Protein AF-A0A973MJ82-F1 (afdb_monomer)

Structure (mmCIF, N/CA/C/O backbone):
data_AF-A0A973MJ82-F1
#
_entry.id   AF-A0A973MJ82-F1
#
loop_
_atom_site.group_PDB
_atom_site.id
_atom_site.type_symbol
_atom_site.label_atom_id
_atom_site.label_alt_id
_atom_site.label_comp_id
_atom_site.label_asym_id
_atom_site.label_entity_id
_atom_site.label_seq_id
_atom_site.pdbx_PDB_ins_code
_atom_site.Cartn_x
_atom_site.Cartn_y
_atom_site.Cartn_z
_atom_site.occupancy
_atom_site.B_iso_or_equiv
_atom_site.auth_seq_id
_atom_site.auth_comp_id
_atom_site.auth_asym_id
_atom_site.auth_atom_id
_atom_site.pdbx_PDB_model_num
ATOM 1 N N . MET A 1 1 ? -17.557 -21.879 34.504 1.00 38.25 1 MET A N 1
ATOM 2 C CA . MET A 1 1 ? -16.579 -20.953 35.116 1.00 38.25 1 MET A CA 1
ATOM 3 C C . MET A 1 1 ? -15.677 -20.442 34.002 1.00 38.25 1 MET A C 1
ATOM 5 O O . MET A 1 1 ? -14.733 -21.124 33.628 1.00 38.25 1 MET A O 1
ATOM 9 N N . SER A 1 2 ? -16.032 -19.318 33.386 1.00 43.62 2 SER A N 1
ATOM 10 C CA . SER A 1 2 ? -15.258 -18.693 32.308 1.00 43.62 2 SER A CA 1
ATOM 11 C C . SER A 1 2 ? -14.085 -17.940 32.933 1.00 43.62 2 SER A C 1
ATOM 13 O O . SER A 1 2 ? -14.294 -17.067 33.772 1.00 43.62 2 SER A O 1
ATOM 15 N N . ARG A 1 3 ? -12.850 -18.292 32.564 1.00 49.34 3 ARG A N 1
ATOM 16 C CA . ARG A 1 3 ? -11.668 -17.509 32.937 1.00 49.34 3 ARG A CA 1
ATOM 17 C C . ARG A 1 3 ? -11.702 -16.217 32.121 1.00 49.34 3 ARG A C 1
ATOM 19 O O . ARG A 1 3 ? -11.532 -16.263 30.906 1.00 49.34 3 ARG A O 1
ATOM 26 N N . ALA A 1 4 ? -12.000 -15.099 32.776 1.00 56.56 4 ALA A N 1
ATOM 27 C CA . ALA A 1 4 ? -11.876 -13.775 32.185 1.00 56.56 4 ALA A CA 1
ATOM 28 C C . ALA A 1 4 ? -10.391 -13.524 31.903 1.00 56.56 4 ALA A C 1
ATOM 30 O O . ALA A 1 4 ? -9.569 -13.560 32.818 1.00 56.56 4 ALA A O 1
ATOM 31 N N . TRP A 1 5 ? -10.047 -13.338 30.634 1.00 47.75 5 TRP A N 1
ATOM 32 C CA . TRP A 1 5 ? -8.702 -12.946 30.242 1.00 47.75 5 TRP A CA 1
ATOM 33 C C . TRP A 1 5 ? -8.498 -11.496 30.678 1.00 47.75 5 TRP A C 1
ATOM 35 O O . TRP A 1 5 ? -9.266 -10.617 30.289 1.00 47.75 5 TRP A O 1
ATOM 45 N N . ARG A 1 6 ? -7.492 -11.262 31.520 1.00 45.72 6 ARG A N 1
ATOM 46 C CA . ARG A 1 6 ? -7.055 -9.936 31.955 1.00 45.72 6 ARG A CA 1
ATOM 47 C C . ARG A 1 6 ? -5.618 -9.772 31.485 1.00 45.72 6 ARG A C 1
ATOM 49 O O . ARG A 1 6 ? -4.753 -10.532 31.906 1.00 45.72 6 ARG A O 1
ATOM 56 N N . TRP A 1 7 ? -5.392 -8.807 30.604 1.00 42.16 7 TRP A N 1
ATOM 57 C CA . TRP A 1 7 ? -4.051 -8.343 30.275 1.00 42.16 7 TRP A CA 1
ATOM 58 C C . TRP A 1 7 ? -3.600 -7.397 31.387 1.00 42.16 7 TRP A C 1
ATOM 60 O O . TRP A 1 7 ? -4.306 -6.442 31.706 1.00 42.16 7 TRP A O 1
ATOM 70 N N . GLU A 1 8 ? -2.463 -7.695 32.005 1.00 44.41 8 GLU A N 1
ATOM 71 C CA . GLU A 1 8 ? -1.798 -6.824 32.970 1.00 44.41 8 GLU A CA 1
ATOM 72 C C . GLU A 1 8 ? -0.446 -6.456 32.373 1.00 44.41 8 GLU A C 1
ATOM 74 O O . GLU A 1 8 ? 0.354 -7.328 32.042 1.00 44.41 8 GLU A O 1
ATOM 79 N N . TYR A 1 9 ? -0.264 -5.164 32.122 1.00 45.88 9 TYR A N 1
ATOM 80 C CA . TYR A 1 9 ? 0.971 -4.618 31.584 1.00 45.88 9 TYR A CA 1
ATOM 81 C C . TYR A 1 9 ? 1.960 -4.459 32.741 1.00 45.88 9 TYR A C 1
ATOM 83 O O . TYR A 1 9 ? 1.662 -3.728 33.685 1.00 45.88 9 TYR A O 1
ATOM 91 N N . ASP A 1 10 ? 3.089 -5.164 32.670 1.00 51.78 10 ASP A N 1
ATOM 92 C CA . ASP A 1 10 ? 4.165 -5.160 33.667 1.00 51.78 10 ASP A CA 1
ATOM 93 C C . ASP A 1 10 ? 5.390 -4.418 33.093 1.00 51.78 10 ASP A C 1
ATOM 95 O O . ASP A 1 10 ? 6.136 -4.987 32.287 1.00 51.78 10 ASP A O 1
ATOM 99 N N . PRO A 1 11 ? 5.559 -3.114 33.385 1.00 52.00 11 PRO A N 1
ATOM 100 C CA . PRO A 1 11 ? 6.576 -2.283 32.762 1.00 52.00 11 PRO A CA 1
ATOM 101 C C . PRO A 1 11 ? 7.884 -2.328 33.552 1.00 52.00 11 PRO A C 1
ATOM 103 O O . PRO A 1 11 ? 8.327 -1.311 34.086 1.00 52.00 11 PRO A O 1
ATOM 106 N N . ASP A 1 12 ? 8.534 -3.483 33.610 1.00 58.50 12 ASP A N 1
ATOM 107 C CA . ASP A 1 12 ? 9.893 -3.534 34.137 1.00 58.50 12 ASP A CA 1
ATOM 108 C C . ASP A 1 12 ? 10.908 -3.146 33.055 1.00 58.50 12 ASP A C 1
ATOM 110 O O . ASP A 1 12 ? 10.926 -3.670 31.939 1.00 58.50 12 ASP A O 1
ATOM 114 N N . HIS A 1 13 ? 11.804 -2.222 33.410 1.00 49.59 13 HIS A N 1
ATOM 115 C CA . HIS A 1 13 ? 12.805 -1.621 32.520 1.00 49.59 13 HIS A CA 1
ATOM 116 C C . HIS A 1 13 ? 13.688 -2.667 31.816 1.00 49.59 13 HIS A C 1
ATOM 118 O O . HIS A 1 13 ? 14.049 -2.503 30.653 1.00 49.59 13 HIS A O 1
ATOM 124 N N . ASN A 1 14 ? 13.981 -3.786 32.487 1.00 53.91 14 ASN A N 1
ATOM 125 C CA . ASN A 1 14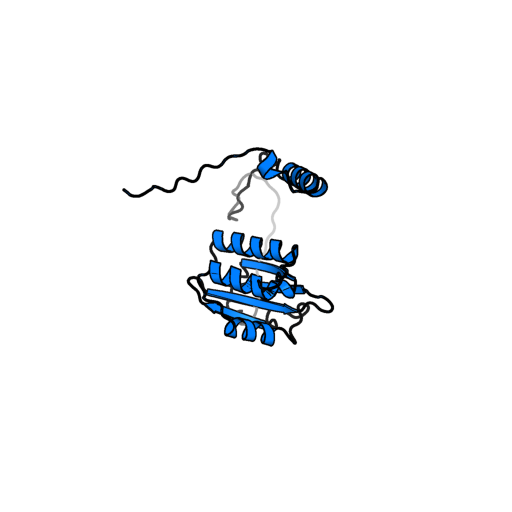 ? 14.749 -4.894 31.912 1.00 53.91 14 ASN A CA 1
ATOM 126 C C . ASN A 1 14 ? 14.001 -5.627 30.784 1.00 53.91 14 ASN A C 1
ATOM 128 O O . ASN A 1 14 ? 14.645 -6.187 29.899 1.00 53.91 14 ASN A O 1
ATOM 132 N N . HIS A 1 15 ? 12.664 -5.618 30.795 1.00 55.66 15 HIS A N 1
ATOM 133 C CA . HIS A 1 15 ? 11.839 -6.226 29.751 1.00 55.66 15 HIS A CA 1
ATOM 134 C C . HIS A 1 15 ? 11.764 -5.348 28.492 1.00 55.66 15 HIS A C 1
ATOM 136 O O . HIS A 1 15 ? 11.670 -5.867 27.385 1.00 55.66 15 HIS A O 1
ATOM 142 N N . LEU A 1 16 ? 11.854 -4.022 28.653 1.00 52.91 16 LEU A N 1
ATOM 143 C CA . LEU A 1 16 ? 11.746 -3.061 27.552 1.00 52.91 16 LEU A CA 1
ATOM 144 C C . LEU A 1 16 ? 13.089 -2.760 26.870 1.00 52.91 16 LEU A C 1
ATOM 146 O O . LEU A 1 16 ? 13.108 -2.492 25.672 1.00 52.91 16 LEU A O 1
ATOM 150 N N . THR A 1 17 ? 14.212 -2.815 27.597 1.00 49.16 17 THR A N 1
ATOM 151 C CA . THR A 1 17 ? 15.518 -2.373 27.065 1.00 49.16 17 THR A CA 1
ATOM 152 C C . THR A 1 17 ? 16.585 -3.465 27.009 1.00 49.16 17 THR A C 1
ATOM 154 O O . THR A 1 17 ? 17.633 -3.251 26.408 1.00 49.16 17 THR A O 1
ATOM 157 N N . GLY A 1 18 ? 16.345 -4.649 27.586 1.00 48.66 18 GLY A N 1
ATOM 158 C CA . GLY A 1 18 ? 17.366 -5.690 27.783 1.00 48.66 18 GLY A CA 1
ATOM 159 C C . GLY A 1 18 ? 17.926 -6.363 26.519 1.00 48.66 18 GLY A C 1
ATOM 160 O O . GLY A 1 18 ? 18.820 -7.199 26.631 1.00 48.66 18 GLY A O 1
ATOM 161 N N . GLY A 1 19 ? 17.424 -6.027 25.327 1.00 55.19 19 GLY A N 1
ATOM 162 C CA . GLY A 1 19 ? 17.870 -6.603 24.051 1.00 55.19 19 GLY A CA 1
ATOM 163 C C . GLY A 1 19 ? 18.128 -5.590 22.935 1.00 55.19 19 GLY A C 1
ATOM 164 O O . GLY A 1 19 ? 18.410 -6.000 21.810 1.00 55.19 19 GLY A O 1
ATOM 165 N N . LEU A 1 20 ? 18.018 -4.288 23.213 1.00 53.72 20 LEU A N 1
ATOM 166 C CA . LEU A 1 20 ? 18.203 -3.242 22.209 1.00 53.72 20 LEU A CA 1
ATOM 167 C C . LEU A 1 20 ? 19.620 -2.661 22.310 1.00 53.72 20 LEU A C 1
ATOM 169 O O . LEU A 1 20 ? 20.037 -2.279 23.401 1.00 53.72 20 LEU A O 1
ATOM 173 N N . PRO A 1 21 ? 20.374 -2.588 21.201 1.00 62.09 21 PRO A N 1
ATOM 174 C CA . PRO A 1 21 ? 21.672 -1.925 21.185 1.00 62.09 21 PRO A CA 1
ATOM 175 C C . PRO A 1 21 ? 21.565 -0.453 21.615 1.00 62.09 21 PRO A C 1
ATOM 177 O O . PRO A 1 21 ? 20.638 0.238 21.195 1.00 62.09 21 PRO A O 1
ATOM 180 N N . ASP A 1 22 ? 22.558 0.055 22.352 1.00 55.53 22 ASP A N 1
ATOM 181 C CA . ASP A 1 22 ? 22.575 1.425 22.905 1.00 55.53 22 ASP A CA 1
ATOM 182 C C . ASP A 1 22 ? 22.312 2.528 21.861 1.00 55.53 22 ASP A C 1
ATOM 184 O O . ASP A 1 22 ? 21.717 3.563 22.169 1.00 55.53 22 ASP A O 1
ATOM 188 N N . HIS A 1 23 ? 22.701 2.307 20.600 1.00 54.66 23 HIS A N 1
ATOM 189 C CA . HIS A 1 23 ? 22.444 3.257 19.514 1.00 54.66 23 HIS A CA 1
ATOM 190 C C . HIS A 1 23 ? 20.948 3.420 19.196 1.00 54.66 23 HIS A C 1
ATOM 192 O O . HIS A 1 23 ? 20.525 4.516 18.846 1.00 54.66 23 HIS A O 1
ATOM 198 N N . VAL A 1 24 ? 20.138 2.370 19.373 1.00 56.53 24 VAL A N 1
ATOM 199 C CA . VAL A 1 24 ? 18.687 2.420 19.133 1.00 56.53 24 VAL A CA 1
ATOM 200 C C . VAL A 1 24 ? 17.979 3.174 20.258 1.00 56.53 24 VAL A C 1
ATOM 202 O O . VAL A 1 24 ? 17.091 3.980 19.996 1.00 56.53 24 VAL A O 1
ATOM 205 N N . VAL A 1 25 ? 18.407 2.976 21.509 1.00 59.16 25 VAL A N 1
ATOM 206 C CA . VAL A 1 25 ? 17.886 3.728 22.665 1.00 59.16 25 VAL A CA 1
ATOM 207 C C . VAL A 1 25 ? 18.228 5.215 22.530 1.00 59.16 25 VAL A C 1
ATOM 209 O O . VAL A 1 25 ? 17.367 6.066 22.728 1.00 59.16 25 VAL A O 1
ATOM 212 N N . THR A 1 26 ? 19.446 5.525 22.080 1.00 60.12 26 THR A N 1
ATOM 213 C CA . THR A 1 26 ? 19.902 6.907 21.873 1.00 60.12 26 THR A CA 1
ATOM 214 C C . THR A 1 26 ? 19.104 7.623 20.773 1.00 60.12 26 THR A C 1
ATOM 216 O O . THR A 1 26 ? 18.753 8.791 20.928 1.00 60.12 26 THR A O 1
ATOM 219 N N . GLU A 1 27 ? 18.763 6.944 19.672 1.00 52.59 27 GLU A N 1
ATOM 220 C CA . GLU A 1 27 ? 17.933 7.535 18.608 1.00 52.59 27 GLU A CA 1
ATOM 221 C C . GLU A 1 27 ? 16.464 7.720 19.011 1.00 52.59 27 GLU A C 1
ATOM 223 O O . GLU A 1 27 ? 15.835 8.706 18.611 1.00 52.59 27 GLU A O 1
ATOM 228 N N . VAL A 1 28 ? 15.907 6.812 19.821 1.00 60.22 28 VAL A N 1
ATOM 229 C CA . VAL A 1 28 ? 14.544 6.959 20.357 1.00 60.22 28 VAL A CA 1
ATOM 230 C C . VAL A 1 28 ? 14.475 8.124 21.338 1.00 60.22 28 VAL A C 1
ATOM 232 O O . VAL A 1 28 ? 13.548 8.926 21.246 1.00 60.22 28 VAL A O 1
ATOM 235 N N . GLU A 1 29 ? 15.461 8.280 22.222 1.00 58.62 29 GLU A N 1
ATOM 236 C CA . GLU A 1 29 ? 15.528 9.430 23.132 1.00 58.62 29 GLU A CA 1
ATOM 237 C C . GLU A 1 29 ? 15.719 10.755 22.372 1.00 58.62 29 GLU A C 1
ATOM 239 O O . GLU A 1 29 ? 15.091 11.759 22.718 1.00 58.62 29 GLU A O 1
ATOM 244 N N . LEU A 1 30 ? 16.484 10.754 21.273 1.00 58.53 30 LEU A N 1
ATOM 245 C CA . LEU A 1 30 ? 16.607 11.909 20.375 1.00 58.53 30 LEU A CA 1
ATOM 246 C C . LEU A 1 30 ? 15.271 12.244 19.680 1.00 58.53 30 LEU A C 1
ATOM 248 O O . LEU A 1 30 ? 14.875 13.408 19.613 1.00 58.53 30 LEU A O 1
ATOM 252 N N . SER A 1 31 ? 14.555 11.229 19.189 1.00 54.84 31 SER A N 1
ATOM 253 C CA . SER A 1 31 ? 13.269 11.390 18.493 1.00 54.84 31 SER A CA 1
ATOM 254 C C . SER A 1 31 ? 12.135 11.792 19.442 1.00 54.84 31 SER A C 1
ATOM 256 O O . SER A 1 31 ? 11.272 12.588 19.075 1.00 54.84 31 SER A O 1
ATOM 258 N N . ALA A 1 32 ? 12.152 11.304 20.685 1.00 57.53 32 ALA A N 1
ATOM 259 C CA . ALA A 1 32 ? 11.232 11.731 21.736 1.00 57.53 32 ALA A CA 1
ATOM 260 C C . ALA A 1 32 ? 11.496 13.187 22.158 1.00 57.53 32 ALA A C 1
ATOM 262 O O . ALA A 1 32 ? 10.550 13.942 22.377 1.00 57.53 32 ALA A O 1
ATOM 263 N N . GLY A 1 33 ? 12.765 13.615 22.176 1.00 54.16 33 GLY A N 1
ATOM 264 C CA . GLY A 1 33 ? 13.141 15.017 22.368 1.00 54.16 33 GLY A CA 1
ATOM 265 C C . GLY A 1 33 ? 12.625 15.954 21.267 1.00 54.16 33 GLY A C 1
ATOM 266 O O . GLY A 1 33 ? 12.364 17.120 21.542 1.00 54.16 33 GLY A O 1
ATOM 267 N N . GLN A 1 34 ? 12.409 15.451 20.045 1.00 51.31 34 GLN A N 1
ATOM 268 C CA . GLN A 1 34 ? 11.812 16.217 18.939 1.00 51.31 34 GLN A CA 1
ATOM 269 C C . GLN A 1 34 ? 10.276 16.299 18.992 1.00 51.31 34 GLN A C 1
ATOM 271 O O . GLN A 1 34 ? 9.691 17.115 18.285 1.00 51.31 34 GLN A O 1
ATOM 276 N N . LEU A 1 35 ? 9.617 15.480 19.823 1.00 50.19 35 LEU A N 1
ATOM 277 C CA . LEU A 1 35 ? 8.157 15.479 20.005 1.00 50.19 35 LEU A CA 1
ATOM 278 C C . LEU A 1 35 ? 7.689 16.269 21.241 1.00 50.19 35 LEU A C 1
ATOM 280 O O . LEU A 1 35 ? 6.486 16.409 21.459 1.00 50.19 35 LEU A O 1
ATOM 284 N N . VAL A 1 36 ? 8.611 16.851 22.011 1.00 55.03 36 VAL A N 1
ATOM 285 C CA . VAL A 1 36 ? 8.313 17.881 23.017 1.00 55.03 36 VAL A CA 1
ATOM 286 C C . VAL A 1 36 ? 8.580 19.255 22.407 1.00 55.03 36 VAL A C 1
ATOM 288 O O . VAL A 1 36 ? 9.606 19.868 22.665 1.00 55.03 36 VAL A O 1
ATOM 291 N N . ASP A 1 37 ? 7.645 19.711 21.568 1.00 52.81 37 ASP A N 1
ATOM 292 C CA . ASP A 1 37 ? 7.038 21.044 21.711 1.00 52.81 37 ASP A CA 1
ATOM 293 C C . ASP A 1 37 ? 5.750 21.175 20.861 1.00 52.81 37 ASP A C 1
ATOM 295 O O . ASP A 1 37 ? 5.808 21.540 19.685 1.00 52.81 37 ASP A O 1
ATOM 299 N N . PRO A 1 38 ? 4.559 20.864 21.416 1.00 48.56 38 PRO A N 1
ATOM 300 C CA . PRO A 1 38 ? 3.313 21.300 20.794 1.00 48.56 38 PRO A CA 1
ATOM 301 C C . PRO A 1 38 ? 2.362 21.946 21.814 1.00 48.56 38 PRO A C 1
ATOM 303 O O . PRO A 1 38 ? 1.223 21.510 21.970 1.00 48.56 38 PRO A O 1
ATOM 306 N N . ALA A 1 39 ? 2.802 22.994 22.518 1.00 43.62 39 ALA A N 1
ATOM 307 C CA . ALA A 1 39 ? 1.895 23.821 23.331 1.00 43.62 39 ALA A CA 1
ATOM 308 C C . ALA A 1 39 ? 1.973 25.333 23.035 1.00 43.62 39 ALA A C 1
ATOM 310 O O . ALA A 1 39 ? 1.469 26.134 23.820 1.00 43.62 39 ALA A O 1
ATOM 311 N N . GLY A 1 40 ? 2.573 25.740 21.908 1.00 47.09 40 GLY A N 1
ATOM 312 C CA . GLY A 1 40 ? 2.825 27.156 21.603 1.00 47.09 40 GLY A CA 1
ATOM 313 C C . GLY A 1 40 ? 2.297 27.716 20.277 1.00 47.09 40 GLY A C 1
ATOM 314 O O . GLY A 1 40 ? 2.423 28.920 20.073 1.00 47.09 40 GLY A O 1
ATOM 315 N N . MET A 1 41 ? 1.713 26.922 19.373 1.00 41.50 41 MET A N 1
ATOM 316 C CA . MET A 1 41 ? 1.163 27.448 18.112 1.00 41.50 41 MET A CA 1
ATOM 317 C C . MET A 1 41 ? -0.323 27.145 18.000 1.00 41.50 41 MET A C 1
ATOM 319 O O . MET A 1 41 ? -0.732 26.014 17.751 1.00 41.50 41 MET A O 1
ATOM 323 N N . GLY A 1 42 ? -1.116 28.194 18.221 1.00 33.91 42 GLY A N 1
ATOM 324 C CA . GLY A 1 42 ? -2.540 28.207 17.940 1.00 33.91 42 GLY A CA 1
ATOM 325 C C . GLY A 1 42 ? -2.802 27.856 16.480 1.00 33.91 42 GLY A C 1
ATOM 326 O O . GLY A 1 42 ? -2.131 28.339 15.570 1.00 33.91 42 GLY A O 1
ATOM 327 N N . ILE A 1 43 ? -3.779 26.980 16.284 1.00 39.00 43 ILE A N 1
ATOM 328 C CA . ILE A 1 43 ? -4.411 26.759 14.994 1.00 39.00 43 ILE A CA 1
ATOM 329 C C . ILE A 1 43 ? -5.323 27.963 14.765 1.00 39.00 43 ILE A C 1
ATOM 331 O O . ILE A 1 43 ? -6.360 28.069 15.413 1.00 39.00 43 ILE A O 1
ATOM 335 N N . ASP A 1 44 ? -4.911 28.879 13.891 1.00 37.94 44 ASP A N 1
ATOM 336 C CA . ASP A 1 44 ? -5.810 29.902 13.363 1.00 37.94 44 ASP A CA 1
ATOM 337 C C . ASP A 1 44 ? -6.565 29.328 12.159 1.00 37.94 44 ASP A C 1
ATOM 339 O O . ASP A 1 44 ? -5.991 28.974 11.125 1.00 37.94 44 ASP A O 1
ATOM 343 N N . ASP A 1 45 ? -7.880 29.230 12.342 1.00 40.28 45 ASP A N 1
ATOM 344 C CA . ASP A 1 45 ? -8.886 28.912 11.340 1.00 40.28 45 ASP A CA 1
ATOM 345 C C . ASP A 1 45 ? -8.758 29.810 10.099 1.00 40.28 45 ASP A C 1
ATOM 347 O O . ASP A 1 45 ? -8.911 31.031 10.167 1.00 40.28 45 ASP A O 1
ATOM 351 N N . LEU A 1 46 ? -8.593 29.204 8.923 1.00 36.50 46 LEU A N 1
ATOM 352 C CA . LEU A 1 46 ? -8.868 29.865 7.647 1.00 36.50 46 LEU A CA 1
ATOM 353 C C . LEU A 1 46 ? -10.061 29.190 6.974 1.00 36.50 46 LEU A C 1
ATOM 355 O O . LEU A 1 46 ? -9.923 28.346 6.092 1.00 36.50 46 LEU A O 1
ATOM 359 N N . ASN A 1 47 ? -11.255 29.628 7.379 1.00 36.09 47 ASN A N 1
ATOM 360 C CA . ASN A 1 47 ? -12.459 29.531 6.568 1.00 36.09 47 ASN A CA 1
ATOM 361 C C . ASN A 1 47 ? -13.014 30.940 6.293 1.00 36.09 47 ASN A C 1
ATOM 363 O O . ASN A 1 47 ? -13.489 31.619 7.194 1.00 36.09 47 ASN A O 1
ATOM 367 N N . SER A 1 48 ? -12.948 31.323 5.016 1.00 35.09 48 SER A N 1
ATOM 368 C CA . SER A 1 48 ? -13.927 32.107 4.249 1.00 35.09 48 SER A CA 1
ATOM 369 C C . SER A 1 48 ? -14.561 33.366 4.860 1.00 35.09 48 SER A C 1
ATOM 371 O O . SER A 1 48 ? -15.456 33.272 5.690 1.00 35.09 48 SER A O 1
ATOM 373 N N . ALA A 1 49 ? -14.267 34.531 4.265 1.00 34.09 49 ALA A N 1
ATOM 374 C CA . ALA A 1 49 ? -15.265 35.359 3.562 1.00 34.09 49 ALA A CA 1
ATOM 375 C C . ALA A 1 49 ? -14.665 36.714 3.140 1.00 34.09 49 ALA 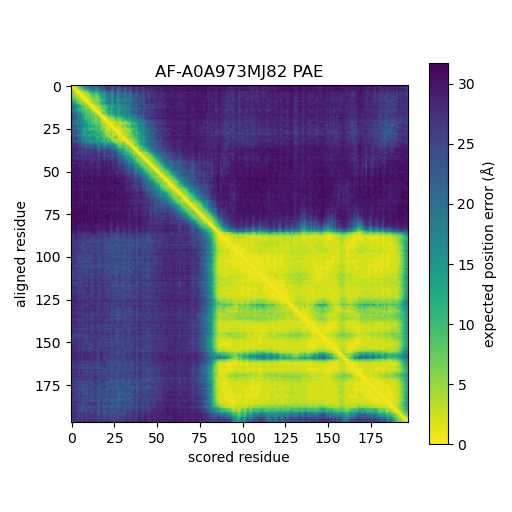A C 1
ATOM 377 O O . ALA A 1 49 ? -14.405 37.590 3.959 1.00 34.09 49 ALA A O 1
ATOM 378 N N . THR A 1 50 ? -14.525 36.927 1.831 1.00 39.75 50 THR A N 1
ATOM 379 C CA . THR A 1 50 ? -14.482 38.275 1.255 1.00 39.75 50 THR A CA 1
ATOM 380 C C . THR A 1 50 ? -15.906 38.822 1.215 1.00 39.75 50 THR A C 1
ATOM 382 O O . THR A 1 50 ? -16.718 38.334 0.431 1.00 39.75 50 THR A O 1
ATOM 385 N N . ALA A 1 51 ? -16.198 39.850 2.014 1.00 34.56 51 ALA A N 1
ATOM 386 C CA . ALA A 1 51 ? -17.272 40.802 1.735 1.00 34.56 51 ALA A CA 1
ATOM 387 C C . ALA A 1 51 ? -17.092 42.119 2.517 1.00 34.56 51 ALA A C 1
ATOM 389 O O . ALA A 1 51 ? -17.132 42.131 3.740 1.00 34.56 51 ALA A O 1
ATOM 390 N N . ASN A 1 52 ? -16.992 43.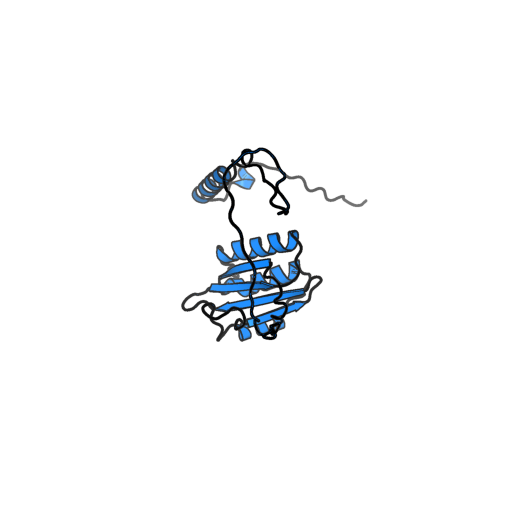207 1.747 1.00 34.06 52 ASN A N 1
ATOM 391 C CA . ASN A 1 52 ? -17.397 44.592 2.022 1.00 34.06 52 ASN A CA 1
ATOM 392 C C . ASN A 1 52 ? -16.834 45.359 3.234 1.00 34.06 52 ASN A C 1
ATOM 394 O O . ASN A 1 52 ? -17.295 45.225 4.363 1.00 34.06 52 ASN A O 1
ATOM 398 N N . GLU A 1 53 ? -15.984 46.340 2.919 1.00 40.44 53 GLU A N 1
ATOM 399 C CA . GLU A 1 53 ? -15.747 47.534 3.739 1.00 40.44 53 GLU A CA 1
ATOM 400 C C . GLU A 1 53 ? -16.951 48.502 3.747 1.00 40.44 53 GLU A C 1
ATOM 402 O O . GLU A 1 53 ? -17.567 48.714 2.694 1.00 40.44 53 GLU A O 1
ATOM 407 N N . PRO A 1 54 ? -17.235 49.180 4.881 1.00 35.28 54 PRO A N 1
ATOM 408 C CA . PRO A 1 54 ? -18.074 50.374 4.914 1.00 35.28 54 PRO A CA 1
ATOM 409 C C . PRO A 1 54 ? -17.341 51.656 5.387 1.00 35.28 54 PRO A C 1
ATOM 411 O O . PRO A 1 54 ? -16.783 51.713 6.473 1.00 35.28 54 PRO A O 1
ATOM 414 N N . LEU A 1 55 ? -17.452 52.694 4.548 1.00 33.38 55 LEU A N 1
ATOM 415 C CA . LEU A 1 55 ? -17.834 54.105 4.789 1.00 33.38 55 LEU A CA 1
ATOM 416 C C . LEU A 1 55 ? -17.244 54.976 5.944 1.00 33.38 55 LEU A C 1
ATOM 418 O O . LEU A 1 55 ? -17.400 54.669 7.119 1.00 33.38 55 LEU A O 1
ATOM 422 N N . ALA A 1 56 ? -16.870 56.207 5.524 1.00 35.66 56 ALA A N 1
ATOM 423 C CA . ALA A 1 56 ? -16.632 57.501 6.223 1.00 35.66 56 ALA A CA 1
ATOM 424 C C . ALA A 1 56 ? -15.144 57.829 6.518 1.00 35.66 56 ALA A C 1
ATOM 426 O O . ALA A 1 56 ? -14.429 56.989 7.034 1.00 35.66 56 ALA A O 1
ATOM 427 N N . ASP A 1 57 ? -14.570 59.005 6.208 1.00 32.88 57 ASP A N 1
ATOM 428 C CA . ASP A 1 57 ? -15.107 60.376 6.147 1.00 32.88 57 ASP A CA 1
ATOM 429 C C . ASP A 1 57 ? -14.266 61.323 5.217 1.00 32.88 57 ASP A C 1
ATOM 431 O O . ASP A 1 57 ? -13.116 61.049 4.890 1.00 32.88 57 ASP A O 1
ATOM 435 N N . ARG A 1 58 ? -14.912 62.415 4.778 1.00 30.61 58 ARG A N 1
ATOM 436 C CA . ARG A 1 58 ? -14.707 63.472 3.728 1.00 30.61 58 ARG A CA 1
ATOM 437 C C . ARG A 1 58 ? -13.552 64.506 3.956 1.00 30.61 58 ARG A C 1
ATOM 439 O O . ARG A 1 58 ? -12.897 64.390 4.982 1.00 30.61 58 ARG A O 1
ATOM 446 N N . PRO A 1 59 ? -13.406 65.663 3.217 1.00 40.59 59 PRO A N 1
ATOM 447 C CA . PRO A 1 59 ? -13.743 66.149 1.837 1.00 40.59 59 PRO A CA 1
ATOM 448 C C . PRO A 1 59 ? -12.577 67.018 1.202 1.00 40.59 59 PRO A C 1
ATOM 450 O O . PRO A 1 59 ? -11.438 66.866 1.627 1.00 40.59 59 PRO A O 1
ATOM 453 N N . PRO A 1 60 ? -12.804 68.058 0.344 1.00 45.62 60 PRO A N 1
ATOM 454 C CA . PRO A 1 60 ? -13.351 68.092 -1.025 1.00 45.62 60 PRO A CA 1
ATOM 455 C C . PRO A 1 60 ? -12.368 68.691 -2.070 1.00 45.62 60 PRO A C 1
ATOM 457 O O . PRO A 1 60 ? -11.485 69.481 -1.743 1.00 45.62 60 PRO A O 1
ATOM 460 N N . GLY A 1 61 ? -12.616 68.460 -3.363 1.00 27.05 61 GLY A N 1
ATOM 461 C CA . GLY A 1 61 ? -12.000 69.262 -4.424 1.00 27.05 61 GLY A CA 1
ATOM 462 C C . GLY A 1 61 ? -12.376 68.825 -5.838 1.00 27.05 61 GLY A C 1
ATOM 463 O O . GLY A 1 61 ? -12.234 67.663 -6.174 1.00 27.05 61 GLY A O 1
ATOM 464 N N . ASN A 1 62 ? -12.850 69.801 -6.618 1.00 33.94 62 ASN A N 1
ATOM 465 C CA . ASN A 1 62 ? -12.836 69.959 -8.082 1.00 33.94 62 ASN A CA 1
ATOM 466 C C . ASN A 1 62 ? -13.331 68.854 -9.060 1.00 33.94 62 ASN A C 1
ATOM 468 O O . ASN A 1 62 ? -12.777 67.778 -9.232 1.00 33.94 62 ASN A O 1
ATOM 472 N N . ALA A 1 63 ? -14.366 69.270 -9.802 1.00 28.42 63 ALA A N 1
ATOM 473 C CA . ALA A 1 63 ? -15.050 68.665 -10.944 1.00 28.42 63 ALA A CA 1
ATOM 474 C C . ALA A 1 63 ? -14.174 68.329 -12.171 1.00 28.42 63 ALA A C 1
ATOM 476 O O . ALA A 1 63 ? -13.197 69.024 -12.428 1.00 28.42 63 ALA A O 1
ATOM 477 N N . CYS A 1 64 ? -14.640 67.399 -13.024 1.00 25.19 64 CYS A N 1
ATOM 478 C CA . CYS A 1 64 ? -15.036 67.708 -14.413 1.00 25.19 64 CYS A CA 1
ATOM 479 C C . CYS A 1 64 ? -15.758 66.534 -15.114 1.00 25.19 64 CYS A C 1
ATOM 481 O O . CYS A 1 64 ? -15.674 65.386 -14.696 1.00 25.19 64 CYS A O 1
ATOM 483 N N . ALA A 1 65 ? -16.517 66.873 -16.156 1.00 27.36 65 ALA A N 1
ATOM 484 C CA . ALA A 1 65 ? -17.573 66.097 -16.807 1.00 27.36 65 ALA A CA 1
ATOM 485 C C . ALA A 1 65 ? -17.135 65.235 -18.019 1.00 27.36 65 ALA A C 1
ATOM 487 O O . ALA A 1 65 ? -16.094 65.506 -18.606 1.00 27.36 65 ALA A O 1
ATOM 488 N N . ALA A 1 66 ? -18.030 64.309 -18.431 1.00 27.05 66 ALA A N 1
ATOM 489 C CA . ALA A 1 66 ? -18.456 63.968 -19.816 1.00 27.05 66 ALA A CA 1
ATOM 490 C C . ALA A 1 66 ? -18.442 62.462 -20.219 1.00 27.05 66 ALA A C 1
ATOM 492 O O . ALA A 1 66 ? -17.386 61.886 -20.420 1.00 27.05 66 ALA A O 1
ATOM 493 N N . ALA A 1 67 ? -19.657 61.906 -20.404 1.00 28.48 67 ALA A N 1
ATOM 494 C CA . ALA A 1 67 ? -20.209 61.158 -21.565 1.00 28.48 67 ALA A CA 1
ATOM 495 C C . ALA A 1 67 ? -19.500 59.919 -22.220 1.00 28.48 67 ALA A C 1
ATOM 497 O O . ALA A 1 67 ? -18.307 59.712 -22.051 1.00 28.48 67 ALA A O 1
ATOM 498 N N . PRO A 1 68 ? -20.253 59.061 -22.968 1.00 42.28 68 PRO A N 1
ATOM 499 C CA . PRO A 1 68 ? -20.051 57.603 -23.033 1.00 42.28 68 PRO A CA 1
ATOM 500 C C . PRO A 1 68 ? -19.609 57.025 -24.401 1.00 42.28 68 PRO A C 1
ATOM 502 O O . PRO A 1 68 ? -19.709 57.670 -25.440 1.00 42.28 68 PRO A O 1
ATOM 505 N N . GLY A 1 69 ? -19.233 55.741 -24.395 1.00 26.72 69 GLY A N 1
ATOM 506 C CA . GLY A 1 69 ? -19.015 54.859 -25.557 1.00 26.72 69 GLY A CA 1
ATOM 507 C C . GLY A 1 69 ? -18.009 53.768 -25.168 1.00 26.72 69 GLY A C 1
ATOM 508 O O . GLY A 1 69 ? -17.082 54.056 -24.430 1.00 26.72 69 GLY A O 1
ATOM 509 N N . GLY A 1 70 ? -18.076 52.491 -25.522 1.00 27.12 70 GLY A N 1
ATOM 510 C CA . GLY A 1 70 ? -18.890 51.671 -26.407 1.00 27.12 70 GLY A CA 1
ATOM 511 C C . GLY A 1 70 ? -18.100 50.363 -26.636 1.00 27.12 70 GLY A C 1
ATOM 512 O O . GLY A 1 70 ? -16.903 50.315 -26.374 1.00 27.12 70 GLY A O 1
ATOM 513 N N . VAL A 1 71 ? -18.761 49.355 -27.213 1.00 32.16 71 VAL A N 1
ATOM 514 C CA . VAL A 1 71 ? -18.185 48.180 -27.915 1.00 32.16 71 VAL A CA 1
ATOM 515 C C . VAL A 1 71 ? -17.907 46.888 -27.109 1.00 32.16 71 VAL A C 1
ATOM 517 O O . VAL A 1 71 ? -16.867 46.684 -26.502 1.00 32.16 71 VAL A O 1
ATOM 520 N N . SER A 1 72 ? -18.874 45.967 -27.229 1.00 39.03 72 SER A N 1
ATOM 521 C CA . SER A 1 72 ? -18.761 44.591 -27.759 1.00 39.03 72 SER A CA 1
ATOM 522 C C . SER A 1 72 ? -17.488 43.763 -27.502 1.00 39.03 72 SER A C 1
ATOM 524 O O . SER A 1 72 ? -16.480 43.943 -28.178 1.00 39.03 72 SER A O 1
ATOM 526 N N . HIS A 1 73 ? -17.625 42.688 -26.715 1.00 31.78 73 HIS A N 1
ATOM 527 C CA . HIS A 1 73 ? -16.807 41.477 -26.860 1.00 31.78 73 HIS A CA 1
ATOM 528 C C . HIS A 1 73 ? -17.673 40.205 -26.865 1.00 31.78 73 HIS A C 1
ATOM 530 O O . HIS A 1 73 ? -18.198 39.750 -25.853 1.00 31.78 73 HIS A O 1
ATOM 536 N N . ARG A 1 74 ? -17.851 39.687 -28.087 1.00 35.97 74 ARG A N 1
ATOM 537 C CA . ARG A 1 74 ? -17.751 38.280 -28.510 1.00 35.97 74 ARG A CA 1
ATOM 538 C C . ARG A 1 74 ? -17.780 37.247 -27.366 1.00 35.97 74 ARG A C 1
ATOM 540 O O . ARG A 1 74 ? -16.778 37.015 -26.700 1.00 35.97 74 ARG A O 1
ATOM 547 N N . ARG A 1 75 ? -18.932 36.591 -27.190 1.00 41.53 75 ARG A N 1
ATOM 548 C CA . ARG A 1 75 ? -19.073 35.371 -26.382 1.00 41.53 75 ARG A CA 1
ATOM 549 C C . ARG A 1 75 ? -18.383 34.215 -27.102 1.00 41.53 75 ARG A C 1
ATOM 551 O O . ARG A 1 75 ? -18.985 33.616 -27.991 1.00 41.53 75 ARG A O 1
ATOM 558 N N . ASP A 1 76 ? -17.158 33.900 -26.699 1.00 37.41 76 ASP A N 1
ATOM 559 C CA . ASP A 1 76 ? -16.577 32.590 -26.966 1.00 37.41 76 ASP A CA 1
ATOM 560 C C . ASP A 1 76 ? -16.966 31.615 -25.853 1.00 37.41 76 ASP A C 1
ATOM 562 O O . ASP A 1 76 ? -16.889 31.879 -24.654 1.00 37.41 76 ASP A O 1
ATOM 566 N N . LYS A 1 77 ? -17.504 30.497 -26.322 1.00 41.84 77 LYS A N 1
ATOM 567 C CA . LYS A 1 77 ? -18.137 29.412 -25.590 1.00 41.84 77 LYS A CA 1
ATOM 568 C C . LYS A 1 77 ? -17.053 28.666 -24.810 1.00 41.84 77 LYS A C 1
ATOM 570 O O . LYS A 1 77 ? -16.277 27.923 -25.407 1.00 41.84 77 LYS A O 1
ATOM 575 N N . VAL A 1 78 ? -16.994 28.867 -23.493 1.00 41.03 78 VAL A N 1
ATOM 576 C CA . VAL A 1 78 ? -16.128 28.081 -22.604 1.00 41.03 78 VAL A CA 1
ATOM 577 C C . VAL A 1 78 ? -16.561 26.620 -22.717 1.00 41.03 78 VAL A C 1
ATOM 579 O O . VAL A 1 78 ? -17.654 26.243 -22.298 1.00 41.03 78 VAL A O 1
ATOM 582 N N . ARG A 1 79 ? -15.721 25.807 -23.365 1.00 36.56 79 ARG A N 1
A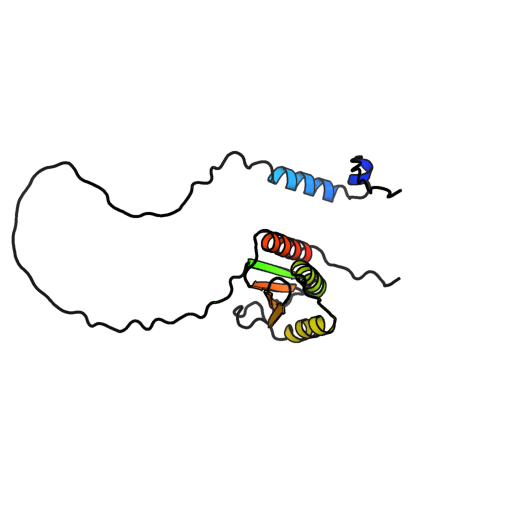TOM 583 C CA . ARG A 1 79 ? -15.777 24.352 -23.258 1.00 36.56 79 ARG A CA 1
ATOM 584 C C . ARG A 1 79 ? -15.376 24.009 -21.833 1.00 36.56 79 ARG A C 1
ATOM 586 O O . ARG A 1 79 ? -14.204 24.080 -21.480 1.00 36.56 79 ARG A O 1
ATOM 593 N N . GLU A 1 80 ? -16.372 23.662 -21.042 1.00 36.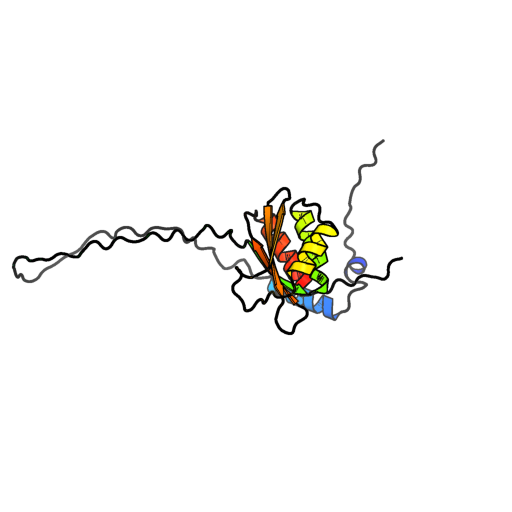22 80 GLU A N 1
ATOM 594 C CA . GLU A 1 80 ? -16.215 22.971 -19.775 1.00 36.22 80 GLU A CA 1
ATOM 595 C C . GLU A 1 80 ? -15.594 21.602 -20.082 1.00 36.22 80 GLU A C 1
ATOM 597 O O . GLU A 1 80 ? -16.254 20.669 -20.539 1.00 36.22 80 GLU A O 1
ATOM 602 N N . VAL A 1 81 ? -14.268 21.530 -19.964 1.00 39.97 81 VAL A N 1
ATOM 603 C CA . VAL A 1 81 ? -13.542 20.264 -19.920 1.00 39.97 81 VAL A CA 1
ATOM 604 C C . VAL A 1 81 ? -13.827 19.695 -18.540 1.00 39.97 81 VAL A C 1
ATOM 606 O O . VAL A 1 81 ? -13.234 20.108 -17.548 1.00 39.97 81 VAL A O 1
ATOM 609 N N . THR A 1 82 ? -14.786 18.779 -18.467 1.00 43.09 82 THR A N 1
ATOM 610 C CA . THR A 1 82 ? -14.975 17.913 -17.309 1.00 43.09 82 THR A CA 1
ATOM 611 C C . THR A 1 82 ? -13.758 17.001 -17.199 1.00 43.09 82 THR A C 1
ATOM 613 O O . THR A 1 82 ? -13.710 15.911 -17.766 1.00 43.09 82 THR A O 1
ATOM 616 N N . THR A 1 83 ? -12.736 17.471 -16.487 1.00 44.97 83 THR A N 1
ATOM 617 C CA . THR A 1 83 ? -11.663 16.626 -15.968 1.00 44.97 83 THR A CA 1
ATOM 618 C C . THR A 1 83 ? -12.326 15.529 -15.143 1.00 44.97 83 THR A C 1
ATOM 620 O O . THR A 1 83 ? -12.984 15.812 -14.140 1.00 44.97 83 THR A O 1
ATOM 623 N N . GLY A 1 84 ? -12.237 14.287 -15.626 1.00 42.09 84 GLY A N 1
ATOM 624 C CA . GLY A 1 84 ? -12.814 13.121 -14.969 1.00 42.09 84 GLY A CA 1
ATOM 625 C C . GLY A 1 84 ? -12.388 13.073 -13.507 1.00 42.09 84 GLY A C 1
ATOM 626 O O . GLY A 1 84 ? -11.238 13.362 -13.188 1.00 42.09 84 GLY A O 1
ATOM 627 N N . SER A 1 85 ? -13.336 12.752 -12.628 1.00 48.34 85 SER A N 1
ATOM 628 C CA . SER A 1 85 ? -13.127 12.599 -11.190 1.00 48.34 85 SER A CA 1
ATOM 629 C C . SER A 1 85 ? -11.985 11.609 -10.932 1.00 48.34 85 SER A C 1
ATOM 631 O O . SER A 1 85 ? -12.171 10.394 -10.928 1.00 48.34 85 SER A O 1
ATOM 633 N N . SER A 1 86 ? -10.770 12.134 -10.784 1.00 71.06 86 SER A N 1
ATOM 634 C CA . SER A 1 86 ? -9.632 11.382 -10.282 1.00 71.06 86 SER A CA 1
ATOM 635 C C . SER A 1 86 ? -9.931 11.095 -8.822 1.00 71.06 86 SER A C 1
ATOM 637 O O . SER A 1 86 ? -10.133 12.028 -8.044 1.00 71.06 86 SER A O 1
ATOM 639 N N . LYS A 1 87 ? -9.978 9.816 -8.445 1.00 85.12 87 LYS A N 1
ATOM 640 C CA . LYS A 1 87 ? -10.051 9.432 -7.032 1.00 85.12 87 LYS A CA 1
ATOM 641 C C . LYS A 1 87 ? -8.906 10.125 -6.275 1.00 85.12 87 LYS A C 1
ATOM 643 O O . LYS A 1 87 ? -7.800 10.187 -6.822 1.00 85.12 87 LYS A O 1
ATOM 648 N N . PRO A 1 88 ? -9.145 10.679 -5.075 1.00 92.75 88 PRO A N 1
ATOM 649 C CA . PRO A 1 88 ? -8.083 11.317 -4.313 1.00 92.75 88 PRO A CA 1
ATOM 650 C C . PRO A 1 88 ? -7.077 10.262 -3.847 1.00 92.75 88 PRO A C 1
ATOM 652 O O . PRO A 1 88 ? -7.455 9.131 -3.537 1.00 92.75 88 PRO A O 1
ATOM 655 N N . VAL A 1 89 ? -5.801 10.643 -3.810 1.00 95.31 89 VAL A N 1
ATOM 656 C CA . VAL A 1 89 ? -4.750 9.872 -3.141 1.00 95.31 89 VAL A CA 1
ATOM 657 C C . VAL A 1 89 ? -4.850 10.190 -1.653 1.00 95.31 89 VAL A C 1
ATOM 659 O O . VAL A 1 89 ? -4.777 11.361 -1.286 1.00 95.31 89 VAL A O 1
ATOM 662 N N . PHE A 1 90 ? -5.027 9.176 -0.808 1.00 96.25 90 PHE A N 1
ATOM 663 C CA . PHE A 1 90 ? -5.071 9.364 0.649 1.00 96.25 90 PHE A CA 1
ATOM 664 C C . PHE A 1 90 ? -3.769 8.930 1.334 1.00 96.25 90 PHE A C 1
ATOM 666 O O . PHE A 1 90 ? -3.459 9.409 2.417 1.00 96.25 90 PHE A O 1
ATOM 673 N N . ALA A 1 91 ? -2.972 8.070 0.695 1.00 96.56 91 ALA A N 1
ATOM 674 C CA . ALA A 1 91 ? -1.637 7.708 1.158 1.00 96.56 91 ALA A CA 1
ATOM 675 C C . ALA A 1 91 ? -0.717 7.406 -0.032 1.00 96.56 91 ALA A C 1
ATOM 677 O O . ALA A 1 91 ? -1.148 6.848 -1.042 1.00 96.56 91 ALA A O 1
ATOM 678 N N . SER A 1 92 ? 0.557 7.771 0.082 1.00 96.06 92 SER A N 1
ATOM 679 C CA . SER A 1 92 ? 1.565 7.534 -0.954 1.00 96.06 92 SER A CA 1
ATOM 680 C C . SER A 1 92 ? 2.965 7.465 -0.358 1.00 96.06 92 SER A C 1
ATOM 682 O O . SER A 1 92 ? 3.224 8.058 0.688 1.00 96.06 92 SER A O 1
ATOM 684 N N . GLY A 1 93 ? 3.876 6.799 -1.055 1.00 94.56 93 GLY A N 1
ATOM 685 C CA . GLY A 1 93 ? 5.284 6.715 -0.684 1.00 94.56 93 GLY A CA 1
ATOM 686 C C . GLY A 1 93 ? 6.011 5.708 -1.561 1.00 94.56 93 GLY A C 1
ATOM 687 O O . GLY A 1 93 ? 5.565 5.416 -2.666 1.00 94.56 93 GLY A O 1
ATOM 688 N N . TRP A 1 94 ? 7.108 5.161 -1.061 1.00 95.25 94 TRP A N 1
ATOM 689 C CA . TRP A 1 94 ? 7.854 4.096 -1.724 1.00 95.25 94 TRP A CA 1
ATOM 690 C C . TRP A 1 94 ? 8.113 2.967 -0.735 1.00 95.25 94 TRP A C 1
ATOM 692 O O . TRP A 1 94 ? 8.205 3.200 0.468 1.00 95.25 94 TRP A O 1
ATOM 702 N N . VAL A 1 95 ? 8.234 1.742 -1.221 1.00 94.00 95 VAL A N 1
ATOM 703 C CA . VAL A 1 95 ? 8.618 0.577 -0.415 1.00 94.00 95 VAL A CA 1
ATOM 704 C C . VAL A 1 95 ? 9.746 -0.171 -1.100 1.00 94.00 95 VAL A C 1
ATOM 706 O O . VAL A 1 95 ? 9.944 -0.035 -2.305 1.00 94.00 95 VAL A O 1
ATOM 709 N N . LEU A 1 96 ? 10.494 -0.971 -0.343 1.00 91.69 96 LEU A N 1
ATOM 710 C CA . LEU A 1 96 ? 11.418 -1.933 -0.941 1.00 91.69 96 LEU A CA 1
ATOM 711 C C . LEU A 1 96 ? 10.624 -2.938 -1.789 1.00 91.69 96 LEU A C 1
ATOM 713 O O . LEU A 1 96 ? 9.540 -3.357 -1.390 1.00 91.69 96 LEU A O 1
ATOM 717 N N . GLU A 1 97 ? 11.166 -3.364 -2.925 1.00 90.56 97 GLU A N 1
ATOM 718 C CA . GLU A 1 97 ? 10.519 -4.328 -3.827 1.00 90.56 97 GLU A CA 1
ATOM 719 C C . GLU A 1 97 ? 10.149 -5.630 -3.098 1.00 90.56 97 GLU A C 1
ATOM 721 O O . GLU A 1 97 ? 9.023 -6.110 -3.209 1.00 90.56 97 GLU A O 1
ATOM 726 N N . ALA A 1 98 ? 11.049 -6.128 -2.244 1.00 90.75 98 ALA A N 1
ATOM 727 C CA . ALA A 1 98 ? 10.807 -7.297 -1.394 1.00 90.75 98 ALA A CA 1
ATOM 728 C C . ALA A 1 98 ? 9.633 -7.114 -0.410 1.00 90.75 98 ALA A C 1
ATOM 730 O O . ALA A 1 98 ? 9.026 -8.088 0.023 1.00 90.75 98 ALA A O 1
ATOM 731 N N . ASN A 1 99 ? 9.288 -5.869 -0.075 1.00 94.06 99 ASN A N 1
ATOM 732 C CA . ASN A 1 99 ? 8.197 -5.543 0.836 1.00 94.06 99 ASN A CA 1
ATOM 733 C C . ASN A 1 99 ? 6.870 -5.280 0.117 1.00 94.06 99 ASN A C 1
ATOM 735 O O . ASN A 1 99 ? 5.865 -5.043 0.789 1.00 94.06 99 ASN A O 1
ATOM 739 N N . LEU A 1 100 ? 6.834 -5.316 -1.220 1.00 94.06 100 LEU A N 1
ATOM 740 C CA . LEU A 1 100 ? 5.613 -5.023 -1.966 1.00 94.06 100 LEU A CA 1
ATOM 741 C C . LEU A 1 100 ? 4.493 -6.015 -1.632 1.00 94.06 100 LEU A C 1
ATOM 743 O O . LEU A 1 100 ? 3.353 -5.601 -1.424 1.00 94.06 100 LEU A O 1
ATOM 747 N N . ARG A 1 101 ? 4.814 -7.309 -1.531 1.00 95.25 101 ARG A N 1
ATOM 748 C CA . ARG A 1 101 ? 3.843 -8.334 -1.132 1.00 95.25 101 ARG A CA 1
ATOM 749 C C . ARG A 1 101 ? 3.340 -8.118 0.306 1.00 95.25 101 ARG A C 1
ATOM 751 O O . ARG A 1 101 ? 2.130 -7.943 0.450 1.00 95.25 101 ARG A O 1
ATOM 758 N N . PRO A 1 102 ? 4.209 -8.015 1.338 1.00 95.94 102 PRO A N 1
ATOM 759 C CA . PRO A 1 102 ? 3.779 -7.675 2.696 1.00 95.94 102 PRO A CA 1
ATOM 760 C C . PRO A 1 102 ? 2.908 -6.415 2.779 1.00 95.94 102 PRO A C 1
ATOM 762 O O . PRO A 1 102 ? 1.930 -6.381 3.521 1.00 95.94 102 PRO A O 1
ATOM 765 N N . LEU A 1 103 ? 3.226 -5.377 1.998 1.00 96.19 103 LEU A N 1
ATOM 766 C CA . LEU A 1 103 ? 2.407 -4.168 1.928 1.00 96.19 103 LEU A CA 1
ATOM 767 C C . LEU A 1 103 ? 0.992 -4.480 1.425 1.00 96.19 103 LEU A C 1
ATOM 769 O O . LEU A 1 103 ? 0.022 -4.030 2.033 1.00 96.19 103 LEU A O 1
ATOM 773 N N . CYS A 1 104 ? 0.871 -5.226 0.322 1.00 96.62 104 CYS A N 1
ATOM 774 C CA . CYS A 1 104 ? -0.424 -5.587 -0.255 1.00 96.62 104 CYS A CA 1
ATOM 775 C C . CYS A 1 104 ? -1.263 -6.409 0.727 1.00 96.62 104 CYS A C 1
ATOM 777 O O . CYS A 1 104 ? -2.450 -6.131 0.882 1.00 96.62 104 CYS A O 1
ATOM 779 N N . GLU A 1 105 ? -0.647 -7.361 1.425 1.00 96.75 105 GLU A N 1
ATOM 780 C CA . GLU A 1 105 ? -1.304 -8.196 2.435 1.00 96.75 105 GLU A CA 1
ATOM 781 C C . GLU A 1 105 ? -1.834 -7.348 3.601 1.00 96.75 105 GLU A C 1
ATOM 783 O O . GLU A 1 105 ? -3.017 -7.420 3.930 1.00 96.75 105 GLU A O 1
ATOM 788 N N . VAL A 1 106 ? -1.002 -6.469 4.174 1.00 97.25 106 VAL A N 1
ATOM 789 C CA . VAL A 1 106 ? -1.413 -5.605 5.292 1.00 97.25 106 VAL A CA 1
ATOM 790 C C . VAL A 1 106 ? -2.498 -4.613 4.868 1.00 97.25 106 VAL A C 1
ATOM 792 O O . VAL A 1 106 ? -3.492 -4.456 5.571 1.00 97.25 106 VAL A O 1
ATOM 795 N N . VAL A 1 107 ? -2.353 -3.945 3.718 1.00 96.25 107 VAL A N 1
ATOM 796 C CA . VAL A 1 107 ? -3.381 -3.011 3.220 1.00 96.25 107 VAL A CA 1
ATOM 797 C C . VAL A 1 107 ? -4.698 -3.742 2.958 1.00 96.25 107 VAL A C 1
ATOM 799 O O . VAL A 1 107 ? -5.763 -3.198 3.254 1.00 96.25 107 VAL A O 1
ATOM 802 N N . SER A 1 108 ? -4.633 -4.971 2.448 1.00 96.62 108 SER A N 1
ATOM 803 C CA . SER A 1 108 ? -5.811 -5.803 2.210 1.00 96.62 108 SER A CA 1
ATOM 804 C C . SER A 1 108 ? -6.506 -6.187 3.513 1.00 96.62 108 SER A C 1
ATOM 806 O O . SER A 1 108 ? -7.718 -6.004 3.620 1.00 96.62 108 SER A O 1
ATOM 808 N N . ASP A 1 109 ? -5.757 -6.586 4.542 1.00 97.06 109 ASP A N 1
ATOM 809 C CA . ASP A 1 109 ? -6.307 -6.869 5.873 1.00 97.06 109 ASP A CA 1
ATOM 810 C C . ASP A 1 109 ? -7.005 -5.638 6.482 1.00 97.06 109 ASP A C 1
ATOM 812 O O . ASP A 1 109 ? -8.162 -5.716 6.913 1.00 97.06 109 ASP A O 1
ATOM 816 N N . LEU A 1 110 ? -6.373 -4.458 6.401 1.00 95.94 110 LEU A N 1
ATOM 817 C CA . LEU A 1 110 ? -6.959 -3.200 6.883 1.00 95.94 110 LEU A CA 1
ATOM 818 C C . LEU A 1 110 ? -8.335 -2.934 6.252 1.00 95.94 110 LEU A C 1
ATOM 820 O O . LEU A 1 110 ? -9.301 -2.594 6.946 1.00 95.94 110 LEU A O 1
ATOM 824 N N . ILE A 1 111 ? -8.471 -3.152 4.943 1.00 95.81 111 ILE A N 1
ATOM 825 C CA . ILE A 1 111 ? -9.739 -2.934 4.236 1.00 95.81 111 ILE A CA 1
ATOM 826 C C . ILE A 1 111 ? -10.673 -4.153 4.273 1.00 95.81 111 ILE A C 1
ATOM 828 O O . ILE A 1 111 ? -11.826 -4.043 3.855 1.00 95.81 111 ILE A O 1
ATOM 832 N N . GLY A 1 112 ? -10.241 -5.294 4.813 1.00 94.88 112 GLY A N 1
ATOM 833 C CA . GLY A 1 112 ? -10.990 -6.553 4.805 1.00 94.88 112 GLY A CA 1
ATOM 834 C C . GLY A 1 112 ? -11.138 -7.168 3.409 1.00 94.88 112 GLY A C 1
ATOM 835 O O . GLY A 1 112 ? -12.211 -7.672 3.083 1.00 94.88 112 GLY A O 1
ATOM 836 N N . TYR A 1 113 ? -10.110 -7.042 2.572 1.00 96.12 113 TYR A N 1
ATOM 837 C CA . TYR A 1 113 ? -9.952 -7.775 1.317 1.00 96.12 113 TYR A CA 1
ATOM 838 C C . TYR A 1 113 ? -9.120 -9.038 1.575 1.00 96.12 113 TYR A C 1
ATOM 840 O O . TYR A 1 113 ? -8.131 -8.978 2.301 1.00 96.12 113 TYR A O 1
ATOM 848 N N . ASP A 1 114 ? -9.524 -10.165 0.995 1.00 95.88 114 ASP A N 1
ATOM 849 C CA . ASP A 1 114 ? -8.789 -11.431 1.094 1.00 95.88 114 ASP A CA 1
ATOM 850 C C . ASP A 1 114 ? -7.780 -11.493 -0.056 1.00 95.88 114 ASP A C 1
ATOM 852 O O . ASP A 1 114 ? -8.164 -11.767 -1.189 1.00 95.88 114 ASP A O 1
ATOM 856 N N . PHE A 1 115 ? -6.530 -11.117 0.221 1.00 95.50 115 PHE A N 1
ATOM 857 C CA . PHE A 1 115 ? -5.462 -11.060 -0.777 1.00 95.50 115 PHE A CA 1
ATOM 858 C C . PHE A 1 115 ? -4.752 -12.405 -0.866 1.00 95.50 115 PHE A C 1
ATOM 860 O O . PHE A 1 115 ? -4.117 -12.838 0.099 1.00 95.50 115 PHE A O 1
ATOM 867 N N . ASP A 1 116 ? -4.836 -13.047 -2.026 1.00 94.81 116 ASP A N 1
ATOM 868 C CA . ASP A 1 116 ? -4.293 -14.379 -2.256 1.00 94.81 116 ASP A CA 1
ATOM 869 C C . ASP A 1 116 ? -3.091 -14.394 -3.227 1.00 94.81 116 ASP A C 1
ATOM 871 O O . ASP A 1 116 ? -2.575 -13.372 -3.689 1.00 94.81 116 ASP A O 1
ATOM 875 N N . ASP A 1 117 ? -2.600 -15.595 -3.545 1.00 95.62 117 ASP A N 1
ATOM 876 C CA . ASP A 1 117 ? -1.484 -15.767 -4.480 1.00 95.62 117 ASP A CA 1
ATOM 877 C C . ASP A 1 117 ? -1.841 -15.388 -5.931 1.00 95.62 117 ASP A C 1
ATOM 879 O O . ASP A 1 117 ? -0.946 -15.117 -6.738 1.00 95.62 117 ASP A O 1
ATOM 883 N N . ALA A 1 118 ? -3.119 -15.425 -6.318 1.00 95.44 118 ALA A N 1
ATOM 884 C CA . ALA A 1 118 ? -3.555 -14.989 -7.640 1.00 95.44 118 ALA A CA 1
ATOM 885 C C . ALA A 1 118 ? -3.543 -13.459 -7.732 1.00 95.44 118 ALA A C 1
ATOM 887 O O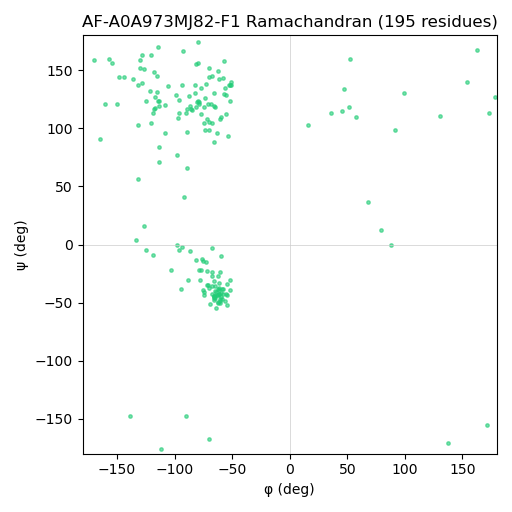 . ALA A 1 118 ? -3.050 -12.924 -8.731 1.00 95.44 118 ALA A O 1
ATOM 888 N N . ASP A 1 119 ? -3.990 -12.772 -6.679 1.00 95.44 119 ASP A N 1
ATOM 889 C CA . ASP A 1 119 ? -3.861 -11.322 -6.544 1.00 95.44 119 ASP A CA 1
ATOM 890 C C . ASP A 1 119 ? -2.392 -10.896 -6.594 1.00 95.44 119 ASP A C 1
ATOM 892 O O . ASP A 1 119 ? -2.022 -10.001 -7.361 1.00 95.44 119 ASP A O 1
ATOM 896 N N . TRP A 1 120 ? -1.531 -11.588 -5.838 1.00 96.06 120 TRP A N 1
ATOM 897 C CA . TRP A 1 120 ? -0.095 -11.324 -5.857 1.00 96.06 120 TRP A CA 1
ATOM 898 C C . TRP A 1 120 ? 0.485 -11.437 -7.266 1.00 96.06 120 TRP A C 1
ATOM 900 O O . TRP A 1 120 ? 1.160 -10.517 -7.728 1.00 96.06 120 TRP A O 1
ATOM 910 N N . ARG A 1 121 ? 0.177 -12.521 -7.990 1.00 95.62 121 ARG A N 1
ATOM 911 C CA . ARG A 1 121 ? 0.650 -12.693 -9.371 1.00 95.62 121 ARG A CA 1
ATOM 912 C C . ARG A 1 121 ? 0.199 -11.551 -10.275 1.00 95.62 121 ARG A C 1
ATOM 914 O O . ARG A 1 121 ? 0.979 -11.138 -11.128 1.00 95.62 121 ARG A O 1
ATOM 921 N N . ALA A 1 122 ? -1.022 -11.043 -10.117 1.00 94.12 122 ALA A N 1
ATOM 922 C CA . ALA A 1 122 ? -1.504 -9.926 -10.922 1.00 94.12 122 ALA A CA 1
ATOM 923 C C . ALA A 1 122 ? -0.681 -8.650 -10.680 1.00 94.12 122 ALA A C 1
ATOM 925 O O . ALA A 1 122 ? -0.293 -7.988 -11.642 1.00 94.12 122 ALA A O 1
ATOM 926 N N . VAL A 1 123 ? -0.369 -8.341 -9.418 1.00 92.88 123 VAL A N 1
ATOM 927 C CA . VAL A 1 123 ? 0.478 -7.195 -9.047 1.00 92.88 123 VAL A CA 1
ATOM 928 C C . VAL A 1 123 ? 1.912 -7.378 -9.542 1.00 92.88 123 VAL A C 1
ATOM 930 O O . VAL A 1 123 ? 2.463 -6.486 -10.186 1.00 92.88 123 VAL A O 1
ATOM 933 N N . GLU A 1 124 ? 2.493 -8.552 -9.309 1.00 92.94 124 GLU A N 1
ATOM 934 C CA . GLU A 1 124 ? 3.857 -8.899 -9.713 1.00 92.94 124 GLU A CA 1
ATOM 935 C C . GLU A 1 124 ? 4.051 -8.809 -11.233 1.00 92.94 124 GLU A C 1
ATOM 937 O O . GLU A 1 124 ? 5.049 -8.267 -11.698 1.00 92.94 124 GLU A O 1
ATOM 942 N N . HIS A 1 125 ? 3.081 -9.276 -12.026 1.00 92.38 125 HIS A N 1
ATOM 943 C CA . HIS A 1 125 ? 3.145 -9.199 -13.491 1.00 92.38 125 HIS A CA 1
ATOM 944 C C . HIS A 1 125 ? 2.800 -7.813 -14.039 1.00 92.38 125 HIS A C 1
ATOM 946 O O . HIS A 1 125 ? 3.169 -7.498 -15.170 1.00 92.38 125 HIS A O 1
ATOM 952 N N . GLY A 1 126 ? 2.072 -7.003 -13.271 1.00 88.38 126 GLY A N 1
ATOM 953 C CA . GLY A 1 126 ? 1.704 -5.642 -13.646 1.00 88.38 126 GLY A CA 1
ATOM 954 C C . GLY A 1 126 ? 2.838 -4.633 -13.486 1.00 88.38 126 GLY A C 1
ATOM 955 O O . GLY A 1 126 ? 2.818 -3.583 -14.122 1.00 88.38 126 GLY A O 1
ATOM 956 N N . LEU A 1 127 ? 3.825 -4.951 -12.649 1.00 86.69 127 LEU A N 1
ATOM 957 C CA . LEU A 1 127 ? 4.914 -4.050 -12.302 1.00 86.69 127 LEU A CA 1
ATOM 958 C C . LEU A 1 127 ? 5.969 -3.875 -13.423 1.00 86.69 127 LEU A C 1
ATOM 960 O O . LEU A 1 127 ? 6.360 -2.732 -13.678 1.00 86.69 127 LEU A O 1
ATOM 964 N N . PRO A 1 128 ? 6.431 -4.927 -14.135 1.00 84.56 128 PRO A N 1
ATOM 965 C CA . PRO A 1 128 ? 7.374 -4.766 -15.238 1.00 84.56 128 PRO A CA 1
ATOM 966 C C . PRO A 1 128 ? 6.845 -3.834 -16.334 1.00 84.56 128 PRO A C 1
ATOM 968 O O . PRO A 1 128 ? 5.745 -4.014 -16.849 1.00 84.56 128 PRO A O 1
ATOM 971 N N . GLY A 1 129 ? 7.659 -2.856 -16.735 1.00 78.88 129 GLY A N 1
ATOM 972 C CA . GLY A 1 129 ? 7.289 -1.872 -17.759 1.00 78.88 129 GLY A CA 1
ATOM 973 C C . GLY A 1 129 ? 6.568 -0.633 -17.221 1.00 78.88 129 GLY A C 1
ATOM 974 O O . GLY A 1 129 ? 6.272 0.269 -18.004 1.00 78.88 129 GLY A O 1
ATOM 975 N N . THR A 1 130 ? 6.332 -0.565 -15.908 1.00 85.94 130 THR A N 1
ATOM 976 C CA . THR A 1 130 ? 6.019 0.692 -15.219 1.00 85.94 130 THR A CA 1
ATOM 977 C C . THR A 1 130 ? 7.298 1.467 -14.909 1.00 85.94 130 THR A C 1
ATOM 979 O O . THR A 1 130 ? 8.384 0.894 -14.837 1.00 85.94 130 THR A O 1
ATOM 982 N N . ASP A 1 131 ? 7.160 2.778 -14.763 1.00 87.00 131 ASP A N 1
ATOM 983 C CA . ASP A 1 131 ? 8.259 3.713 -14.539 1.00 87.00 131 ASP A CA 1
ATOM 984 C C . ASP A 1 131 ? 7.695 4.881 -13.722 1.00 87.00 131 ASP A C 1
ATOM 986 O O . ASP A 1 131 ? 6.705 5.496 -14.129 1.00 87.00 131 ASP A O 1
ATOM 990 N N . ASP A 1 132 ? 8.245 5.134 -12.538 1.00 85.62 132 ASP A N 1
ATOM 991 C CA . ASP A 1 132 ? 7.727 6.151 -11.623 1.00 85.62 132 ASP A CA 1
ATOM 992 C C . ASP A 1 132 ? 8.055 7.592 -12.044 1.00 85.62 132 ASP A C 1
ATOM 994 O O . ASP A 1 132 ? 7.368 8.519 -11.607 1.00 85.62 132 ASP A O 1
ATOM 998 N N . ASP A 1 133 ? 8.982 7.776 -12.989 1.00 88.06 133 ASP A N 1
ATOM 999 C CA . ASP A 1 133 ? 9.199 9.051 -13.679 1.00 88.06 133 ASP A CA 1
ATOM 1000 C C . ASP A 1 133 ? 8.067 9.362 -14.682 1.00 88.06 133 ASP A C 1
ATOM 1002 O O . ASP A 1 133 ? 7.917 10.498 -15.153 1.00 88.06 133 ASP A O 1
ATOM 1006 N N . ARG A 1 134 ? 7.234 8.367 -15.029 1.00 87.25 134 ARG A N 1
ATOM 1007 C CA . ARG A 1 134 ? 6.039 8.564 -15.863 1.00 87.25 134 ARG A CA 1
ATOM 1008 C C . ARG A 1 134 ? 4.878 9.115 -15.037 1.00 87.25 134 ARG A C 1
ATOM 1010 O O . ARG A 1 134 ? 4.800 8.888 -13.829 1.00 87.25 134 ARG A O 1
ATOM 1017 N N . PRO A 1 135 ? 3.915 9.802 -15.680 1.00 87.50 135 PRO A N 1
ATOM 1018 C CA . PRO A 1 135 ? 2.699 10.235 -15.005 1.00 87.50 135 PRO A CA 1
ATOM 1019 C C . PRO A 1 135 ? 2.017 9.077 -14.268 1.00 87.50 135 PRO A C 1
ATOM 1021 O O . PRO A 1 135 ? 1.879 7.986 -14.814 1.00 87.50 135 PRO A O 1
ATOM 1024 N N . ALA A 1 136 ? 1.493 9.337 -13.067 1.00 84.50 136 ALA A N 1
ATOM 1025 C CA . ALA A 1 136 ? 0.839 8.320 -12.235 1.00 84.50 136 ALA A CA 1
ATOM 1026 C C . ALA A 1 136 ? -0.390 7.643 -12.884 1.00 84.50 136 ALA A C 1
ATOM 1028 O O . ALA A 1 136 ? -0.923 6.675 -12.347 1.00 84.50 136 ALA A O 1
ATOM 1029 N N . THR A 1 137 ? -0.882 8.155 -14.015 1.00 86.25 137 THR A N 1
ATOM 1030 C CA . THR A 1 137 ? -1.918 7.509 -14.836 1.00 86.25 137 THR A CA 1
ATOM 1031 C C . THR A 1 137 ? -1.418 6.280 -15.586 1.00 86.25 137 THR A C 1
ATOM 1033 O O . THR A 1 137 ? -2.235 5.435 -15.938 1.00 86.25 137 THR A O 1
ATOM 1036 N N . ASP A 1 138 ? -0.110 6.194 -15.815 1.00 87.50 138 ASP A N 1
ATOM 1037 C CA . ASP A 1 138 ? 0.540 5.130 -16.583 1.00 87.50 138 ASP A CA 1
ATOM 1038 C C . ASP A 1 138 ? 1.076 4.021 -15.660 1.00 87.50 138 ASP A C 1
ATOM 1040 O O . ASP A 1 138 ? 1.570 2.995 -16.124 1.00 87.50 138 ASP A O 1
ATOM 1044 N N . TRP A 1 139 ? 0.973 4.225 -14.343 1.00 93.81 139 TRP A N 1
ATOM 1045 C CA . TRP A 1 139 ? 1.343 3.252 -13.323 1.00 93.81 139 TRP A CA 1
ATOM 1046 C C . TRP A 1 139 ? 0.352 2.089 -13.311 1.00 93.81 139 TRP A C 1
ATOM 1048 O O . TRP A 1 139 ? -0.833 2.254 -13.627 1.00 93.81 139 TRP A O 1
ATOM 1058 N N . PHE A 1 140 ? 0.815 0.910 -12.897 1.00 94.06 140 PHE A N 1
ATOM 1059 C CA . PHE A 1 140 ? -0.062 -0.246 -12.780 1.00 94.06 140 PHE A CA 1
ATOM 1060 C C . PHE A 1 140 ? -1.102 0.002 -11.692 1.00 94.06 140 PHE A C 1
ATOM 1062 O O . PHE A 1 140 ? -0.760 0.406 -10.583 1.00 94.06 140 PHE A O 1
ATOM 1069 N N . LEU A 1 141 ? -2.371 -0.240 -12.015 1.00 95.00 141 LEU A N 1
ATOM 1070 C CA . LEU A 1 141 ? -3.504 -0.035 -11.122 1.00 95.00 141 LEU A CA 1
ATOM 1071 C C . LEU A 1 141 ? -4.141 -1.381 -10.779 1.00 95.00 141 LEU A C 1
ATOM 1073 O O . LEU A 1 141 ? -4.697 -2.046 -11.653 1.00 95.00 141 LEU A O 1
ATOM 1077 N N . TYR A 1 142 ? -4.145 -1.723 -9.495 1.00 95.56 142 TYR A N 1
ATOM 1078 C CA . TYR A 1 142 ? -4.817 -2.893 -8.954 1.00 95.56 142 TYR A CA 1
ATOM 1079 C C . TYR A 1 142 ? -5.984 -2.496 -8.037 1.00 95.56 142 TYR A C 1
ATOM 1081 O O . TYR A 1 142 ? -5.792 -1.742 -7.081 1.00 95.56 142 TYR A O 1
ATOM 1089 N N . PRO A 1 143 ? -7.215 -2.961 -8.298 1.00 95.62 143 PRO A N 1
ATOM 1090 C CA . PRO A 1 143 ? -8.352 -2.663 -7.440 1.00 95.62 143 PRO A CA 1
ATOM 1091 C C . PRO A 1 143 ? -8.452 -3.649 -6.267 1.00 95.62 143 PRO A C 1
ATOM 1093 O O . PRO A 1 143 ? -8.751 -4.819 -6.472 1.00 95.62 143 PRO A O 1
ATOM 1096 N N . LEU A 1 144 ? -8.320 -3.159 -5.036 1.00 94.25 144 LEU A N 1
ATOM 1097 C CA . LEU A 1 144 ? -8.577 -3.923 -3.815 1.00 94.25 144 LEU A CA 1
ATOM 1098 C C . LEU A 1 144 ? -10.010 -3.639 -3.332 1.00 94.25 144 LEU A C 1
ATOM 1100 O O . LEU A 1 144 ? -10.359 -2.510 -2.969 1.00 94.25 144 LEU A O 1
ATOM 1104 N N . VAL A 1 145 ? -10.881 -4.649 -3.379 1.00 94.75 145 VAL A N 1
ATOM 1105 C CA . VAL A 1 145 ? -12.332 -4.486 -3.159 1.00 94.75 145 VAL A CA 1
ATOM 1106 C C . VAL A 1 145 ? -12.765 -5.186 -1.872 1.00 94.75 145 VAL A C 1
ATOM 1108 O O . VAL A 1 145 ? -13.421 -6.223 -1.905 1.00 94.75 145 VAL A O 1
ATOM 1111 N N . GLY A 1 146 ? -12.372 -4.614 -0.734 1.00 92.19 146 GLY A N 1
ATOM 1112 C CA . GLY A 1 146 ? -12.809 -5.057 0.592 1.00 92.19 146 GLY A CA 1
ATOM 1113 C C . GLY A 1 146 ? -14.084 -4.349 1.067 1.00 92.19 146 GLY A C 1
ATOM 1114 O O . GLY A 1 146 ? -14.933 -3.933 0.276 1.00 92.19 146 GLY A O 1
ATOM 1115 N N . ARG A 1 147 ? -14.185 -4.142 2.385 1.00 93.25 147 ARG A N 1
ATOM 1116 C CA . ARG A 1 147 ? -15.206 -3.286 3.027 1.00 93.25 147 ARG A CA 1
ATOM 1117 C C . ARG A 1 147 ? -15.133 -1.849 2.510 1.00 93.25 147 ARG A C 1
ATOM 1119 O O . ARG A 1 147 ? -16.160 -1.214 2.284 1.00 93.25 147 ARG A O 1
ATOM 1126 N N . THR A 1 148 ? -13.907 -1.380 2.294 1.00 92.12 148 THR A N 1
ATOM 1127 C CA . THR A 1 148 ? -13.590 -0.108 1.647 1.00 92.12 148 THR A CA 1
ATOM 1128 C C . THR A 1 148 ? -12.862 -0.411 0.349 1.00 92.12 148 THR A C 1
ATOM 1130 O O . THR A 1 148 ? -11.914 -1.194 0.337 1.00 92.12 148 THR A O 1
ATOM 1133 N N . ARG A 1 149 ? -13.291 0.201 -0.759 1.00 94.56 149 ARG A N 1
ATOM 1134 C CA . ARG A 1 149 ? -12.584 0.059 -2.032 1.00 94.56 149 ARG A CA 1
ATOM 1135 C C . ARG A 1 149 ? -11.354 0.961 -2.047 1.00 94.56 149 ARG A C 1
ATOM 1137 O O . ARG A 1 149 ? -11.497 2.182 -1.974 1.00 94.56 149 ARG A O 1
ATOM 1144 N N . VAL A 1 150 ? -10.191 0.359 -2.265 1.00 95.88 150 VAL A N 1
ATOM 1145 C CA . VAL A 1 150 ? -8.924 1.061 -2.466 1.00 95.88 150 VAL A CA 1
ATOM 1146 C C . VAL A 1 150 ? -8.351 0.676 -3.821 1.00 95.88 150 VAL A C 1
ATOM 1148 O O . VAL A 1 150 ? -8.296 -0.486 -4.201 1.00 95.88 150 VAL A O 1
ATOM 1151 N N . ASP A 1 151 ? -7.947 1.681 -4.576 1.00 96.75 151 ASP A N 1
ATOM 1152 C CA . ASP A 1 151 ? -7.259 1.531 -5.846 1.00 96.75 151 ASP A CA 1
ATOM 1153 C C . ASP A 1 151 ? -5.750 1.667 -5.557 1.00 96.75 151 ASP A C 1
ATOM 1155 O O . ASP A 1 151 ? -5.279 2.753 -5.217 1.00 96.75 151 ASP A O 1
ATOM 1159 N N . LEU A 1 152 ? -5.006 0.562 -5.638 1.00 96.38 152 LEU A N 1
ATOM 1160 C CA . LEU A 1 152 ? -3.557 0.507 -5.434 1.00 96.38 152 LEU A CA 1
ATOM 1161 C C . LEU A 1 152 ? -2.853 0.819 -6.756 1.00 96.38 152 LEU A C 1
ATOM 1163 O O . LEU A 1 152 ? -3.017 0.087 -7.728 1.00 96.38 152 LEU A O 1
ATOM 1167 N N . ARG A 1 153 ? -2.053 1.884 -6.801 1.00 96.25 153 ARG A N 1
ATOM 1168 C CA . ARG A 1 153 ? -1.141 2.160 -7.914 1.00 96.25 153 ARG A CA 1
ATOM 1169 C C . ARG A 1 153 ? 0.290 1.876 -7.526 1.00 96.25 153 ARG A C 1
ATOM 1171 O O . ARG A 1 153 ? 0.720 2.302 -6.456 1.00 96.25 153 ARG A O 1
ATOM 1178 N N . VAL A 1 154 ? 1.017 1.227 -8.426 1.00 94.94 154 VAL A N 1
ATOM 1179 C CA . VAL A 1 154 ? 2.419 0.862 -8.227 1.00 94.94 154 VAL A CA 1
ATOM 1180 C C . VAL A 1 154 ? 3.241 1.146 -9.481 1.00 94.94 154 VAL A C 1
ATOM 1182 O O . VAL A 1 154 ? 2.764 0.943 -10.602 1.00 94.94 154 VAL A O 1
ATOM 1185 N N . ALA A 1 155 ? 4.473 1.610 -9.289 1.00 94.25 155 ALA A N 1
ATOM 1186 C CA . ALA A 1 155 ? 5.451 1.762 -10.359 1.00 94.25 155 ALA A CA 1
ATOM 1187 C C . ALA A 1 155 ? 6.869 1.444 -9.881 1.00 94.25 155 ALA A C 1
ATOM 1189 O O . ALA A 1 155 ? 7.226 1.734 -8.739 1.00 94.25 155 ALA A O 1
ATOM 1190 N N . GLN A 1 156 ? 7.678 0.847 -10.755 1.00 90.06 156 GLN A N 1
ATOM 1191 C CA . GLN A 1 156 ? 9.101 0.636 -10.502 1.00 90.06 156 GLN A CA 1
ATOM 1192 C C . GLN A 1 156 ? 9.882 1.944 -10.595 1.00 90.06 156 GLN A C 1
ATOM 1194 O O . GLN A 1 156 ? 9.683 2.720 -11.529 1.00 90.06 156 GLN A O 1
ATOM 1199 N N . ALA A 1 157 ? 10.814 2.139 -9.661 1.00 83.44 157 ALA A N 1
ATOM 1200 C CA . ALA A 1 157 ? 11.811 3.192 -9.775 1.00 83.44 157 ALA A CA 1
ATOM 1201 C C . ALA A 1 157 ? 12.974 2.753 -10.669 1.00 83.44 157 ALA A C 1
ATOM 1203 O O . ALA A 1 157 ? 13.490 1.635 -10.553 1.00 83.44 157 ALA A O 1
ATOM 1204 N N . VAL A 1 158 ? 13.436 3.648 -11.542 1.00 73.94 158 VAL A N 1
ATOM 1205 C CA . VAL A 1 158 ? 14.550 3.354 -12.451 1.00 73.94 158 VAL A CA 1
ATOM 1206 C C . VAL A 1 158 ? 15.848 3.136 -11.662 1.00 73.94 158 VAL A C 1
ATOM 1208 O O . VAL A 1 158 ? 16.355 4.029 -10.987 1.00 73.94 158 VAL A O 1
ATOM 1211 N N . GLY A 1 159 ? 16.431 1.940 -11.787 1.00 63.84 159 GLY A N 1
ATOM 1212 C CA . GLY A 1 159 ? 17.754 1.624 -11.234 1.00 63.84 159 GLY A CA 1
ATOM 1213 C C . GLY A 1 159 ? 17.792 1.319 -9.731 1.00 63.84 159 GLY A C 1
ATOM 1214 O O . GLY A 1 159 ? 18.885 1.260 -9.167 1.00 63.84 159 GLY A O 1
ATOM 1215 N N . GLY A 1 160 ? 16.639 1.105 -9.088 1.00 67.56 160 GLY A N 1
ATOM 1216 C CA . GLY A 1 160 ? 16.541 0.763 -7.666 1.00 67.56 160 GLY A CA 1
ATOM 1217 C C . GLY A 1 160 ? 15.695 -0.483 -7.391 1.00 67.56 160 GLY A C 1
ATOM 1218 O O . GLY A 1 160 ? 14.907 -0.911 -8.224 1.00 67.56 160 GLY A O 1
ATOM 1219 N N . SER A 1 161 ? 15.841 -1.047 -6.188 1.00 82.19 161 SER A N 1
ATOM 1220 C CA . SER A 1 161 ? 14.985 -2.123 -5.649 1.00 82.19 161 SER A CA 1
ATOM 1221 C C . SER A 1 161 ? 13.813 -1.546 -4.848 1.00 82.19 161 SER A C 1
ATOM 1223 O O . SER A 1 161 ? 13.512 -2.016 -3.748 1.00 82.19 161 SER A O 1
ATOM 1225 N N . VAL A 1 162 ? 13.214 -0.462 -5.345 1.00 91.00 162 VAL A N 1
ATOM 1226 C CA . VAL A 1 162 ? 12.099 0.237 -4.695 1.00 91.00 162 VAL A CA 1
ATOM 1227 C C . VAL A 1 162 ? 10.927 0.389 -5.654 1.00 91.00 162 VAL A C 1
ATOM 1229 O O . VAL A 1 162 ? 11.095 0.471 -6.871 1.00 91.00 162 VAL A O 1
ATOM 1232 N N . VAL A 1 163 ? 9.734 0.424 -5.077 1.00 92.56 163 VAL A N 1
ATOM 1233 C CA . VAL A 1 163 ? 8.465 0.544 -5.783 1.00 92.56 163 VAL A CA 1
ATOM 1234 C C . VAL A 1 163 ? 7.719 1.741 -5.214 1.00 92.56 163 VAL A C 1
ATOM 1236 O O . VAL A 1 163 ? 7.474 1.811 -4.008 1.00 92.56 163 VAL A O 1
ATOM 1239 N N . SER A 1 164 ? 7.363 2.677 -6.085 1.00 94.25 164 SER A N 1
ATOM 1240 C CA . SER A 1 164 ? 6.531 3.836 -5.772 1.00 94.25 164 SER A CA 1
ATOM 1241 C C . SER A 1 164 ? 5.065 3.411 -5.684 1.00 94.25 164 SER A C 1
ATOM 1243 O O . SER A 1 164 ? 4.579 2.661 -6.528 1.00 94.25 164 SER A O 1
ATOM 1245 N N . ILE A 1 165 ? 4.359 3.875 -4.651 1.00 95.62 165 ILE A N 1
ATOM 1246 C CA . ILE A 1 165 ? 3.002 3.447 -4.293 1.00 95.62 165 ILE A CA 1
ATOM 1247 C C . ILE A 1 165 ? 2.079 4.655 -4.128 1.00 95.62 165 ILE A C 1
ATOM 1249 O O . ILE A 1 165 ? 2.432 5.646 -3.483 1.00 95.62 165 ILE A O 1
ATOM 1253 N N . GLN A 1 166 ? 0.849 4.533 -4.626 1.00 96.62 166 GLN A N 1
ATOM 1254 C CA . GLN A 1 166 ? -0.267 5.409 -4.265 1.00 96.62 166 GLN A CA 1
ATOM 1255 C C . GLN A 1 166 ? -1.503 4.578 -3.924 1.00 96.62 166 GLN A C 1
ATOM 1257 O O . GLN A 1 166 ? -1.853 3.644 -4.639 1.00 96.62 166 GLN A O 1
ATOM 1262 N N . LEU A 1 167 ? -2.197 4.960 -2.858 1.00 96.44 167 LEU A N 1
ATOM 1263 C CA . LEU A 1 167 ? -3.497 4.417 -2.489 1.00 96.44 167 LEU A CA 1
ATOM 1264 C C . LEU A 1 167 ? -4.564 5.475 -2.758 1.00 96.44 167 LEU A C 1
ATOM 1266 O O . LEU A 1 167 ? -4.514 6.585 -2.219 1.00 96.44 167 LEU A O 1
ATOM 1270 N N . LEU A 1 168 ? -5.515 5.129 -3.624 1.00 96.62 168 LEU A N 1
ATOM 1271 C CA . LEU A 1 168 ? -6.567 6.023 -4.086 1.00 96.62 168 LEU A CA 1
ATOM 1272 C C . LEU A 1 168 ? -7.937 5.537 -3.628 1.00 96.62 168 LEU A C 1
ATOM 1274 O O . LEU A 1 168 ? -8.219 4.340 -3.611 1.00 96.62 168 LEU A O 1
ATOM 1278 N N . GLY A 1 169 ? -8.827 6.477 -3.330 1.00 94.19 169 GLY A N 1
ATOM 1279 C CA . GLY A 1 169 ? -10.202 6.181 -2.938 1.00 94.19 169 GLY A CA 1
ATOM 1280 C C . GLY A 1 169 ? -10.670 7.032 -1.769 1.00 94.19 169 GLY A C 1
ATOM 1281 O O . GLY A 1 169 ? -10.018 7.992 -1.372 1.00 94.19 169 GLY A O 1
ATOM 1282 N N . THR A 1 170 ? -11.833 6.683 -1.232 1.00 93.44 170 THR A N 1
ATOM 1283 C CA . THR A 1 170 ? -12.364 7.271 0.001 1.00 93.44 170 THR A CA 1
ATOM 1284 C C . THR A 1 170 ? -11.889 6.452 1.192 1.00 93.44 170 THR A C 1
ATOM 1286 O O . THR A 1 170 ? -12.304 5.305 1.341 1.00 93.44 170 THR A O 1
ATOM 1289 N N . ALA A 1 171 ? -11.043 7.052 2.024 1.00 92.06 171 ALA A N 1
ATOM 1290 C CA . ALA A 1 171 ? -10.568 6.501 3.287 1.00 92.06 171 ALA A CA 1
ATOM 1291 C C . ALA A 1 171 ? -11.010 7.407 4.442 1.00 92.06 171 ALA A C 1
ATOM 1293 O O . ALA A 1 171 ? -11.130 8.620 4.264 1.00 92.06 171 ALA A O 1
ATOM 1294 N N . ASP A 1 172 ? -11.261 6.817 5.608 1.00 94.06 172 ASP A N 1
ATOM 1295 C CA . ASP A 1 172 ? -11.388 7.582 6.846 1.00 94.06 172 ASP A CA 1
ATOM 1296 C C . ASP A 1 172 ? -9.999 7.940 7.411 1.00 94.06 172 ASP A C 1
ATOM 1298 O O . ASP A 1 172 ? -8.956 7.512 6.896 1.00 94.06 172 ASP A O 1
ATOM 1302 N N . ASP A 1 173 ? -9.979 8.737 8.479 1.00 96.38 173 ASP A N 1
ATOM 1303 C CA . ASP A 1 173 ? -8.737 9.184 9.117 1.00 96.38 173 ASP A CA 1
ATOM 1304 C C . ASP A 1 173 ? -7.915 8.004 9.657 1.00 96.38 173 ASP A C 1
ATOM 1306 O O . ASP A 1 173 ? -6.684 8.023 9.618 1.00 96.38 173 ASP A O 1
ATOM 1310 N N . THR A 1 174 ? -8.586 6.944 10.120 1.00 96.62 174 THR A N 1
ATOM 1311 C CA . THR A 1 174 ? -7.923 5.771 10.702 1.00 96.62 174 THR A CA 1
ATOM 1312 C C . THR A 1 174 ? -7.179 4.988 9.628 1.00 96.62 174 THR A C 1
ATOM 1314 O O . THR A 1 174 ? -5.983 4.736 9.773 1.00 96.62 174 THR A O 1
ATOM 1317 N N . LEU A 1 175 ? -7.850 4.661 8.522 1.00 95.50 175 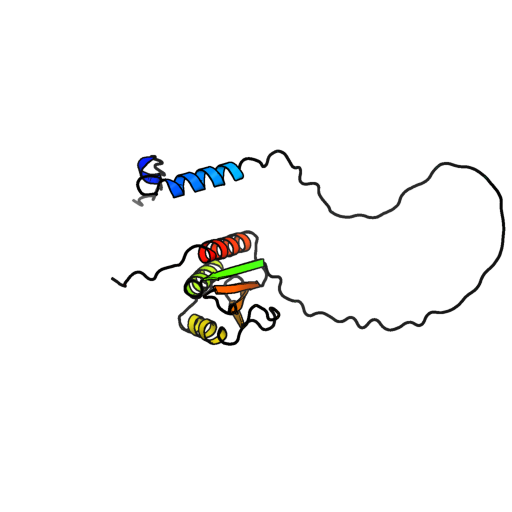LEU A N 1
ATOM 1318 C CA . LEU A 1 175 ? -7.257 3.961 7.387 1.00 95.50 175 LEU A CA 1
ATOM 1319 C C . LEU A 1 175 ? -6.131 4.785 6.754 1.00 95.50 175 LEU A C 1
ATOM 1321 O O . LEU A 1 175 ? -5.101 4.226 6.383 1.00 95.50 175 LEU A O 1
ATOM 1325 N N . THR A 1 176 ? -6.292 6.107 6.680 1.00 96.31 176 THR A N 1
ATOM 1326 C CA . THR A 1 176 ? -5.260 7.022 6.170 1.00 96.31 176 THR A CA 1
ATOM 1327 C C . THR A 1 176 ? -3.983 6.952 7.009 1.00 96.31 176 THR A C 1
ATOM 1329 O O . THR A 1 176 ? -2.894 6.729 6.474 1.00 96.31 176 THR A O 1
ATOM 1332 N N . VAL A 1 177 ? -4.109 7.074 8.335 1.00 97.62 177 VAL A N 1
ATOM 1333 C CA . VAL A 1 177 ? -2.971 7.005 9.266 1.00 97.62 177 VAL A CA 1
ATOM 1334 C C . VAL A 1 177 ? -2.333 5.616 9.268 1.00 97.62 177 VAL A C 1
ATOM 1336 O O . VAL A 1 177 ? -1.104 5.505 9.220 1.00 97.62 177 VAL A O 1
ATOM 1339 N N . GLN A 1 178 ? -3.137 4.552 9.299 1.00 98.06 178 GLN A N 1
ATOM 1340 C CA . GLN A 1 178 ? -2.639 3.176 9.288 1.00 98.06 178 GLN A CA 1
ATOM 1341 C C . GLN A 1 178 ? -1.874 2.872 7.998 1.00 98.06 178 GLN A C 1
ATOM 1343 O O . GLN A 1 178 ? -0.728 2.430 8.065 1.00 98.06 178 GLN A O 1
ATOM 1348 N N . ALA A 1 179 ? -2.451 3.179 6.835 1.00 96.69 179 ALA A N 1
ATOM 1349 C CA . ALA A 1 179 ? -1.806 2.940 5.550 1.00 96.69 179 ALA A CA 1
ATOM 1350 C C . ALA A 1 179 ? -0.504 3.744 5.396 1.00 96.69 179 ALA A C 1
ATOM 1352 O O . ALA A 1 179 ? 0.520 3.189 4.997 1.00 96.69 179 ALA A O 1
ATOM 1353 N N . GLY A 1 180 ? -0.506 5.026 5.782 1.00 96.94 180 GLY A N 1
ATOM 1354 C CA . GLY A 1 180 ? 0.702 5.855 5.780 1.00 96.94 180 GLY A CA 1
ATOM 1355 C C . GLY A 1 180 ? 1.793 5.317 6.712 1.00 96.94 180 GLY A C 1
ATOM 1356 O O . GLY A 1 180 ? 2.972 5.309 6.357 1.00 96.94 180 GLY A O 1
ATOM 1357 N N . THR A 1 181 ? 1.405 4.806 7.883 1.00 97.56 181 THR A N 1
ATOM 1358 C CA . THR A 1 181 ? 2.339 4.202 8.843 1.00 97.56 181 THR A CA 1
ATOM 1359 C C . THR A 1 181 ? 2.965 2.929 8.286 1.00 97.56 181 THR A C 1
ATOM 1361 O O . THR A 1 181 ? 4.184 2.775 8.360 1.00 97.56 181 THR A O 1
ATOM 1364 N N . VAL A 1 182 ? 2.159 2.040 7.698 1.00 97.31 182 VAL A N 1
ATOM 1365 C CA . VAL A 1 182 ? 2.642 0.792 7.091 1.00 97.31 182 VAL A CA 1
ATOM 1366 C C . VAL A 1 182 ? 3.619 1.089 5.957 1.00 97.31 182 VAL A C 1
ATOM 1368 O O . VAL A 1 182 ? 4.709 0.521 5.946 1.00 97.31 182 VAL A O 1
ATOM 1371 N N . ILE A 1 183 ? 3.276 2.022 5.057 1.00 96.94 183 ILE A N 1
ATOM 1372 C CA . ILE A 1 183 ? 4.176 2.456 3.980 1.00 96.94 183 ILE A CA 1
ATOM 1373 C C . ILE A 1 183 ? 5.504 2.914 4.578 1.00 96.94 183 ILE A C 1
ATOM 1375 O O . ILE A 1 183 ? 6.539 2.375 4.210 1.00 96.94 183 ILE A O 1
ATOM 1379 N N . ARG A 1 184 ? 5.481 3.822 5.562 1.00 95.56 184 ARG A N 1
ATOM 1380 C CA . ARG A 1 184 ? 6.698 4.369 6.179 1.00 95.56 184 ARG A CA 1
ATOM 1381 C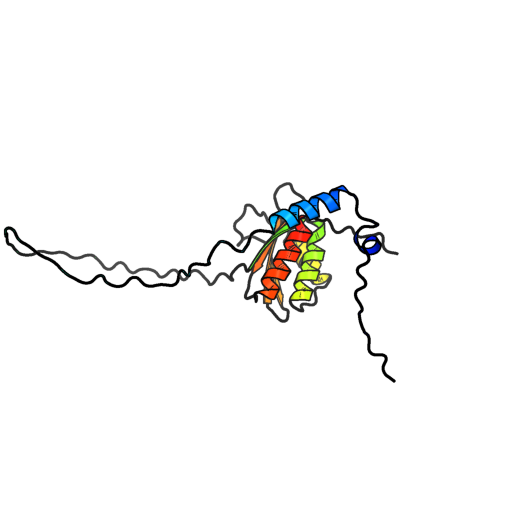 C . ARG A 1 184 ? 7.594 3.294 6.798 1.00 95.56 184 ARG A C 1
ATOM 1383 O O . ARG A 1 184 ? 8.811 3.351 6.640 1.00 95.56 184 ARG A O 1
ATOM 1390 N N . VAL A 1 185 ? 7.009 2.327 7.504 1.00 96.00 185 VAL A N 1
ATOM 1391 C CA . VAL A 1 185 ? 7.764 1.224 8.119 1.00 96.00 185 VAL A CA 1
ATOM 1392 C C . VAL A 1 185 ? 8.389 0.336 7.040 1.00 96.00 185 VAL A C 1
ATOM 1394 O O . VAL A 1 185 ? 9.578 0.028 7.113 1.00 96.00 185 VAL A O 1
ATOM 1397 N N . LEU A 1 186 ? 7.627 -0.018 6.003 1.00 93.44 186 LEU A N 1
ATOM 1398 C CA . LEU A 1 186 ? 8.096 -0.869 4.904 1.00 93.44 186 LEU A CA 1
ATOM 1399 C C . LEU A 1 186 ? 9.014 -0.141 3.906 1.00 93.44 186 LEU A C 1
ATOM 1401 O O . LEU A 1 186 ? 9.680 -0.800 3.104 1.00 93.44 186 LEU A O 1
ATOM 1405 N N . SER A 1 187 ? 9.104 1.189 3.962 1.00 91.44 187 SER A N 1
ATOM 1406 C CA . SER A 1 187 ? 10.170 1.955 3.304 1.00 91.44 187 SER A CA 1
ATOM 1407 C C . SER A 1 187 ? 11.522 1.749 3.993 1.00 91.44 187 SER A C 1
ATOM 1409 O O . SER A 1 187 ? 12.556 1.721 3.335 1.00 91.44 187 SER A O 1
ATOM 1411 N N . GLN A 1 188 ? 11.532 1.638 5.325 1.00 88.81 188 GLN A N 1
ATOM 1412 C CA . GLN A 1 188 ? 12.762 1.666 6.126 1.00 88.81 188 GLN A CA 1
ATOM 1413 C C . GLN A 1 188 ? 13.308 0.272 6.437 1.00 88.81 188 GLN A C 1
ATOM 1415 O O . GLN A 1 188 ? 14.522 0.067 6.437 1.00 88.81 188 GLN A O 1
ATOM 1420 N N . TYR A 1 189 ? 12.424 -0.690 6.701 1.00 88.31 189 TYR A N 1
ATOM 1421 C CA . TYR A 1 189 ? 12.804 -2.016 7.176 1.00 88.31 189 TYR A CA 1
ATOM 1422 C C . TYR A 1 189 ? 12.465 -3.080 6.143 1.00 88.31 189 TYR A C 1
ATOM 1424 O O . TYR A 1 189 ? 11.311 -3.230 5.756 1.00 88.31 189 TYR A O 1
ATOM 1432 N N . GLY A 1 190 ? 13.462 -3.855 5.718 1.00 82.88 190 GLY A N 1
ATOM 1433 C CA . GLY A 1 190 ? 13.241 -5.030 4.878 1.00 82.88 190 GLY A CA 1
ATOM 1434 C C . GLY A 1 190 ? 12.629 -6.173 5.681 1.00 82.88 190 GLY A C 1
ATOM 1435 O O . GLY A 1 190 ? 13.202 -6.597 6.688 1.00 82.88 190 GLY A O 1
ATOM 1436 N N . VAL A 1 191 ? 11.501 -6.702 5.213 1.00 81.25 191 VAL A N 1
ATOM 1437 C CA . VAL A 1 191 ? 10.969 -7.977 5.687 1.00 81.25 191 VAL A CA 1
ATOM 1438 C C . VAL A 1 191 ? 11.838 -9.068 5.072 1.00 81.25 191 VAL A C 1
ATOM 1440 O O . VAL A 1 191 ? 11.975 -9.170 3.855 1.00 81.25 191 VAL A O 1
ATOM 1443 N N . ARG A 1 192 ? 12.505 -9.850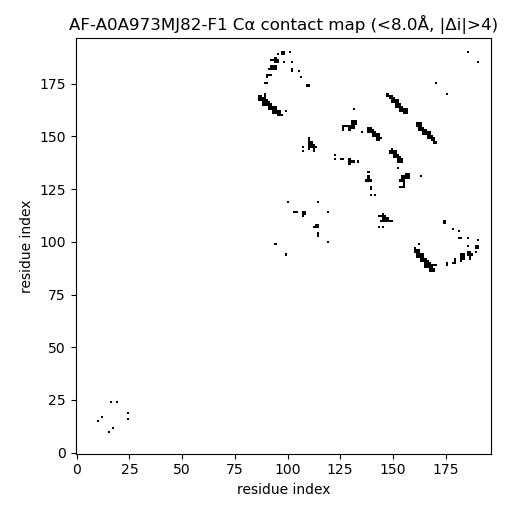 5.921 1.00 75.81 192 ARG A N 1
ATOM 1444 C CA . ARG A 1 192 ? 13.209 -11.056 5.488 1.00 75.81 192 ARG A CA 1
ATOM 1445 C C . ARG A 1 192 ? 12.288 -12.237 5.716 1.00 75.81 192 ARG A C 1
ATOM 1447 O O . ARG A 1 192 ? 11.897 -12.469 6.858 1.00 75.81 192 ARG A O 1
ATOM 1454 N N . ASP A 1 193 ? 12.027 -13.007 4.668 1.00 61.53 193 ASP A N 1
ATOM 1455 C CA . ASP A 1 193 ? 11.508 -14.357 4.837 1.00 61.53 193 ASP A CA 1
ATOM 1456 C C . ASP A 1 193 ? 12.536 -15.151 5.651 1.00 61.53 193 ASP A C 1
ATOM 1458 O O . ASP A 1 193 ? 13.661 -15.411 5.209 1.00 61.53 193 ASP A O 1
ATOM 1462 N N . GLY A 1 194 ? 12.190 -15.464 6.900 1.00 48.19 194 GLY A N 1
ATOM 1463 C CA . GLY A 1 194 ? 12.946 -16.434 7.681 1.00 48.19 194 GLY A CA 1
ATOM 1464 C C . GLY A 1 194 ? 12.883 -17.797 6.983 1.00 48.19 194 GLY A C 1
ATOM 1465 O O . GLY A 1 194 ? 11.886 -18.087 6.318 1.00 48.19 194 GLY A O 1
ATOM 1466 N N . PRO A 1 195 ? 13.916 -18.650 7.102 1.00 40.19 195 PRO A N 1
ATOM 1467 C CA . PRO A 1 195 ? 13.824 -20.005 6.573 1.00 40.19 195 PRO A CA 1
ATOM 1468 C C . PRO A 1 195 ? 12.590 -20.688 7.175 1.00 40.19 195 PRO A C 1
ATOM 1470 O O . PRO A 1 195 ? 12.399 -20.654 8.393 1.00 40.19 195 PRO A O 1
ATOM 1473 N N . ALA A 1 196 ? 11.747 -21.262 6.313 1.00 42.72 196 ALA A N 1
ATOM 1474 C CA . ALA A 1 196 ? 10.595 -22.051 6.733 1.00 42.72 196 ALA A CA 1
ATOM 1475 C C . ALA A 1 196 ? 11.044 -23.138 7.739 1.00 42.72 196 ALA A C 1
ATOM 1477 O O . ALA A 1 196 ? 12.111 -23.727 7.525 1.00 42.72 196 ALA A O 1
ATOM 1478 N N . PRO A 1 197 ? 10.292 -23.366 8.834 1.00 51.09 197 PRO A N 1
ATOM 1479 C CA . PRO A 1 197 ? 10.634 -24.362 9.851 1.00 51.09 197 PRO A CA 1
ATOM 1480 C C . PRO A 1 197 ? 10.595 -25.802 9.325 1.00 51.09 197 PRO A C 1
ATOM 1482 O O . PRO A 1 197 ? 9.796 -26.089 8.403 1.00 51.09 197 PRO A O 1
#

Nearest PDB structures (foldseek):
  5mg0-assembly1_A-2  TM=6.567E-01  e=9.613E-01  Deinococcus radiodurans R1 = ATCC 13939 = DSM 20539
  4x1m-assembly1_A  TM=4.638E-01  e=1.023E+00  Homo sapiens
  4rt1-assembly1_A  TM=4.715E-01  e=1.160E+00  Pseudomonas aeruginosa PAO1
  1yx2-assembly1_A  TM=3.379E-01  e=8.581E+00  Bacillus subtilis

pLDDT: mean 70.08, std 25.3, range [25.19, 98.06]

Radius of gyration: 28.64 Å; Cα contacts (8 Å, |Δi|>4): 192; chains: 1; bounding box: 43×94×64 Å

Mean predicted aligned error: 18.73 Å

Solvent-accessible surface area (backbone atoms only — not comparable to full-atom values): 12811 Å² total; per-residue (Å²): 137,83,82,79,86,74,91,78,89,80,90,49,67,66,80,78,51,71,84,60,58,68,69,58,57,52,50,49,55,53,53,53,58,70,67,70,77,86,86,80,77,82,85,78,85,88,74,87,81,94,77,84,90,82,90,89,86,89,88,88,81,86,89,88,89,83,89,89,87,84,84,88,80,84,88,77,81,80,78,82,76,78,74,72,88,70,66,50,73,63,34,70,52,50,27,32,51,80,30,50,60,61,49,52,47,52,55,22,55,75,30,59,28,92,72,50,75,66,57,46,49,53,54,64,66,44,34,72,92,28,45,56,92,46,62,80,86,71,29,31,76,46,81,45,75,29,83,44,55,36,39,39,32,37,14,31,41,89,96,55,71,34,30,39,39,38,35,24,39,80,69,56,72,66,57,30,52,51,52,42,49,51,41,56,50,35,48,75,48,85,68,73,86,67,82,80,131

Secondary structure (DSSP, 8-state):
------------HHHHHTTS-HHHHHHHHHHHHTS---SS---------------------------------------------PPPEEEEEEEEGGGHHHHHHHHHHHHT----HHHHHHHHHHSTT--TTS-TTSSEEEEEESSSEEEEEEEEPTTSSEEEEEEES---HHHHHHHHHHHHHHHHSPPP-PPP-

Foldseek 3Di:
DDDDDDDDDDDDPCVVPVPDPPVVVVVVVVVVVVVPDDPPDDDDDDDDDDDDDDDDDDDDDDDDDDDDDDDDDDDDDPDPPPPDPFFDFLAWDKFFLLCPVVLVCQLLVLQAFDQDPVNVVLVVVQAPPFEPVDPQVRFRWDWGDGNFIWIWGWYDYPPHRMIIITIGHDDDPVSSVSSNVSRVVRRVDRDDDDPDD

Sequence (197 aa):
MSRAWRWEYDPDHNHLTGGLPDHVVTEVELSAGQLVDPAGMGIDDLNSATANEPLADRPPGNACAAAPGGVSHRRDKVREVTTGSSKPVFASGWVLEANLRPLCEVVSDLIGYDFDDADWRAVEHGLPGTDDDRPATDWFLYPLVGRTRVDLRVAQAVGGSVVSIQLLGTADDTLTVQAGTVIRVLSQYGVRDGPAP